Protein AF-A0A7C5DGQ6-F1 (afdb_monomer_lite)

Foldseek 3Di:
DDPDPPPPPPVQLDPQDDDDLVCLQVAAEEEEELEEDDPDPRNVVVVVVLVCCCPVSVHDSVSYAYEYLYYPDDDPRYHHDVLQHLPRPLLVVCLVCFQPDDDPVNVVVLVVSLCSLLVSVVCSCVVSVHQEYEYAACQPSSRLSNVLSVLVNVVVCSVVSHYDHHYDYHHDDHPCVDPSNVRGDPNNVVSVVSD

Structure (mmCIF, N/CA/C/O backbone):
data_AF-A0A7C5DGQ6-F1
#
_entry.id   AF-A0A7C5DGQ6-F1
#
loop_
_atom_site.group_PDB
_atom_site.id
_atom_site.type_symbol
_atom_site.label_atom_id
_atom_site.label_alt_id
_atom_site.label_comp_id
_atom_site.label_asym_id
_atom_site.label_entity_id
_atom_site.label_seq_id
_atom_site.pdbx_PDB_ins_code
_atom_site.Cartn_x
_atom_site.Cartn_y
_atom_site.Cartn_z
_atom_site.occupancy
_atom_site.B_iso_or_equiv
_atom_site.auth_seq_id
_atom_site.auth_comp_id
_atom_site.auth_asym_id
_atom_site.auth_atom_id
_atom_site.pdbx_PDB_model_num
ATOM 1 N N . MET A 1 1 ? 28.923 26.021 -3.041 1.00 33.75 1 MET A N 1
ATOM 2 C CA . MET A 1 1 ? 28.633 26.289 -1.612 1.00 33.75 1 MET A CA 1
ATOM 3 C C . MET A 1 1 ? 27.620 25.264 -1.118 1.00 33.75 1 MET A C 1
ATOM 5 O O . MET A 1 1 ? 26.423 25.459 -1.284 1.00 33.75 1 MET A O 1
ATOM 9 N N . TYR A 1 2 ? 28.090 24.140 -0.577 1.00 30.83 2 TYR A N 1
ATOM 10 C CA . TYR A 1 2 ? 27.217 23.128 0.018 1.00 30.83 2 TYR A CA 1
ATOM 11 C C . TYR A 1 2 ? 26.786 23.611 1.405 1.00 30.83 2 TYR A C 1
ATOM 13 O O . TYR A 1 2 ? 27.606 23.725 2.314 1.00 30.83 2 TYR A O 1
ATOM 21 N N . LYS A 1 3 ? 25.507 23.968 1.551 1.00 34.59 3 LYS A N 1
ATOM 22 C CA . LYS A 1 3 ? 24.925 24.285 2.856 1.00 34.59 3 LYS A CA 1
ATOM 23 C C . LYS A 1 3 ? 24.844 23.004 3.686 1.00 34.59 3 LYS A C 1
ATOM 25 O O . LYS A 1 3 ? 24.275 22.009 3.249 1.00 34.59 3 LYS A O 1
ATOM 30 N N . ASN A 1 4 ? 25.415 23.090 4.884 1.00 31.62 4 ASN A N 1
ATOM 31 C CA . ASN A 1 4 ? 25.357 22.126 5.976 1.00 31.62 4 ASN A CA 1
ATOM 32 C C . ASN A 1 4 ? 23.974 21.473 6.124 1.00 31.62 4 ASN A C 1
ATOM 34 O O . ASN A 1 4 ? 23.045 22.083 6.657 1.00 31.62 4 ASN A O 1
ATOM 38 N N . VAL A 1 5 ? 23.864 20.203 5.734 1.00 38.75 5 VAL A N 1
ATOM 39 C CA . VAL A 1 5 ? 22.787 19.330 6.201 1.00 38.75 5 VAL A CA 1
ATOM 40 C C . VAL A 1 5 ? 23.161 18.923 7.623 1.00 38.75 5 VAL A C 1
ATOM 42 O O . VAL A 1 5 ? 24.020 18.071 7.836 1.00 38.75 5 VAL A O 1
ATOM 45 N N . ARG A 1 6 ? 22.560 19.585 8.619 1.00 36.56 6 ARG A N 1
ATOM 46 C CA . ARG A 1 6 ? 22.627 19.126 10.011 1.00 36.56 6 ARG A CA 1
ATOM 47 C C . ARG A 1 6 ? 22.099 17.693 10.052 1.00 36.56 6 ARG A C 1
ATOM 49 O O . ARG A 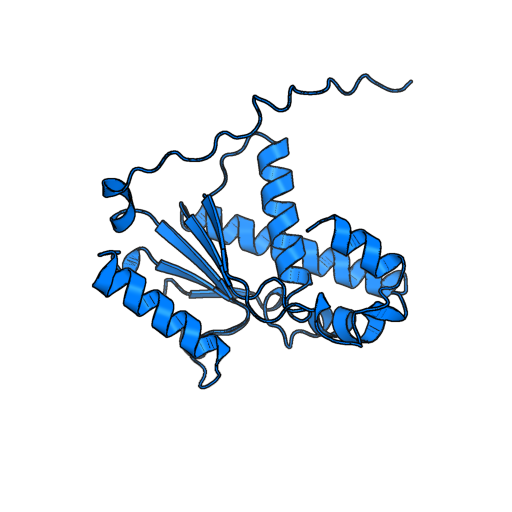1 6 ? 20.918 17.475 9.794 1.00 36.56 6 ARG A O 1
ATOM 56 N N . MET A 1 7 ? 22.964 16.739 10.396 1.00 36.91 7 MET A N 1
ATOM 57 C CA . MET A 1 7 ? 22.544 15.409 10.825 1.00 36.91 7 MET A CA 1
ATOM 58 C C . MET A 1 7 ? 21.638 15.574 12.047 1.00 36.91 7 MET A C 1
ATOM 60 O O . MET A 1 7 ? 22.102 15.818 13.161 1.00 36.91 7 MET A O 1
ATOM 64 N N . VAL A 1 8 ? 20.329 15.494 11.824 1.00 41.28 8 VAL A N 1
ATOM 65 C CA . VAL A 1 8 ? 19.351 15.330 12.896 1.00 41.28 8 VAL A CA 1
ATOM 66 C C . VAL A 1 8 ? 19.680 13.998 13.560 1.00 41.28 8 VAL A C 1
ATOM 68 O O . VAL A 1 8 ? 19.764 12.972 12.883 1.00 41.28 8 VAL A O 1
ATOM 71 N N . SER A 1 9 ? 19.943 14.017 14.868 1.00 38.16 9 SER A N 1
ATOM 72 C CA . SER A 1 9 ? 20.304 12.803 15.593 1.00 38.16 9 SER A CA 1
ATOM 73 C C . SER A 1 9 ? 19.206 11.747 15.410 1.00 38.16 9 SER A C 1
ATOM 75 O O . SER A 1 9 ? 18.014 12.020 15.573 1.00 38.16 9 SER A O 1
ATOM 77 N N . HIS A 1 10 ? 19.619 10.528 15.056 1.00 43.19 10 HIS A N 1
ATOM 78 C CA . HIS A 1 10 ? 18.740 9.385 14.775 1.00 43.19 10 HIS A CA 1
ATOM 79 C C . HIS A 1 10 ? 17.778 9.045 15.934 1.00 43.19 10 HIS A C 1
ATOM 81 O O . HIS A 1 10 ? 16.781 8.358 15.733 1.00 43.19 10 HIS A O 1
ATOM 87 N N . ASN A 1 11 ? 18.031 9.567 17.138 1.00 36.91 11 ASN A N 1
ATOM 88 C CA . ASN A 1 11 ? 17.258 9.271 18.342 1.00 36.91 11 ASN A CA 1
ATOM 89 C C . ASN A 1 11 ? 15.991 10.128 18.526 1.00 36.91 11 ASN A C 1
ATOM 91 O O . ASN A 1 11 ? 15.183 9.805 19.392 1.00 36.91 11 ASN A O 1
ATOM 95 N N . ASN A 1 12 ? 15.769 11.176 17.719 1.00 39.78 12 ASN A N 1
ATOM 96 C CA . ASN A 1 12 ? 14.600 12.067 17.854 1.00 39.78 12 ASN A CA 1
ATOM 97 C C . ASN A 1 12 ? 13.520 11.906 16.761 1.00 39.78 12 ASN A C 1
ATOM 99 O O . ASN A 1 12 ? 12.508 12.607 16.802 1.00 39.78 12 ASN A O 1
ATOM 103 N N . LEU A 1 13 ? 13.697 10.997 15.795 1.00 45.12 13 LEU A N 1
ATOM 104 C CA . LEU A 1 13 ? 12.870 10.946 14.575 1.00 45.12 13 LEU A CA 1
ATOM 105 C C . LEU A 1 13 ? 11.685 9.971 14.609 1.00 45.12 13 LEU A C 1
ATOM 107 O O . LEU A 1 13 ? 10.841 10.005 13.718 1.00 45.12 13 LEU A O 1
ATOM 111 N N . LEU A 1 14 ? 11.552 9.140 15.643 1.00 50.72 14 LEU A N 1
ATOM 112 C CA . LEU A 1 14 ? 10.446 8.186 15.740 1.00 50.72 14 LEU A CA 1
ATOM 113 C C . LEU A 1 14 ? 9.530 8.538 16.913 1.00 50.72 14 LEU A C 1
ATOM 115 O O . LEU A 1 14 ? 9.560 7.912 17.971 1.00 50.72 14 LEU A O 1
ATOM 119 N N . LYS A 1 15 ? 8.623 9.501 16.704 1.00 55.22 15 LYS A N 1
ATOM 120 C CA . LYS A 1 15 ? 7.394 9.611 17.514 1.00 55.22 15 LYS A CA 1
ATOM 121 C C . LYS A 1 15 ? 6.440 8.464 17.149 1.00 55.22 15 LYS A C 1
ATOM 123 O O . LYS A 1 15 ? 5.325 8.682 16.681 1.00 55.22 15 LYS A O 1
ATOM 128 N N . THR A 1 16 ? 6.885 7.222 17.333 1.00 57.97 16 THR A N 1
ATOM 129 C CA . THR A 1 16 ? 6.040 6.039 17.164 1.00 57.97 16 THR A CA 1
ATOM 130 C C . THR A 1 16 ? 4.954 6.038 18.219 1.00 57.97 16 THR A C 1
ATOM 132 O O . THR A 1 16 ? 5.207 6.292 19.400 1.00 57.97 16 THR A O 1
ATOM 135 N N . LEU A 1 17 ? 3.739 5.709 17.797 1.00 67.31 17 LEU A N 1
ATOM 136 C CA . LEU A 1 17 ? 2.618 5.641 18.712 1.00 67.31 17 LEU A CA 1
ATOM 137 C C . LEU A 1 17 ? 2.839 4.571 19.769 1.00 67.31 17 LEU A C 1
ATOM 139 O O . LEU A 1 17 ? 3.166 3.432 19.456 1.00 67.31 17 LEU A O 1
ATOM 143 N N . LYS A 1 18 ? 2.649 4.920 21.039 1.00 74.94 18 LYS A N 1
ATOM 144 C CA . LYS A 1 18 ? 2.661 3.947 22.131 1.00 74.94 18 LYS A CA 1
ATOM 145 C C . LYS A 1 18 ? 1.217 3.584 22.455 1.00 74.94 18 LYS A C 1
ATOM 147 O O . LYS A 1 18 ? 0.510 4.354 23.091 1.00 74.94 18 LYS A O 1
ATOM 152 N N . PHE A 1 19 ? 0.791 2.414 21.988 1.00 80.94 19 PHE A N 1
ATOM 153 C CA . PHE A 1 19 ? -0.504 1.825 22.330 1.00 80.94 19 PHE A CA 1
ATOM 154 C C . PHE A 1 19 ? -0.311 0.739 23.382 1.00 80.94 19 PHE A C 1
ATOM 156 O O . PHE A 1 19 ? 0.649 -0.030 23.304 1.00 80.94 19 PHE A O 1
ATOM 163 N N . ARG A 1 20 ? -1.230 0.658 24.342 1.00 85.62 20 ARG A N 1
ATOM 164 C CA . ARG A 1 20 ? -1.308 -0.435 25.316 1.00 85.62 20 ARG A CA 1
ATOM 165 C C . ARG A 1 20 ? -2.294 -1.484 24.817 1.00 85.62 20 ARG A C 1
ATOM 167 O O . ARG A 1 20 ? -3.176 -1.184 24.017 1.00 8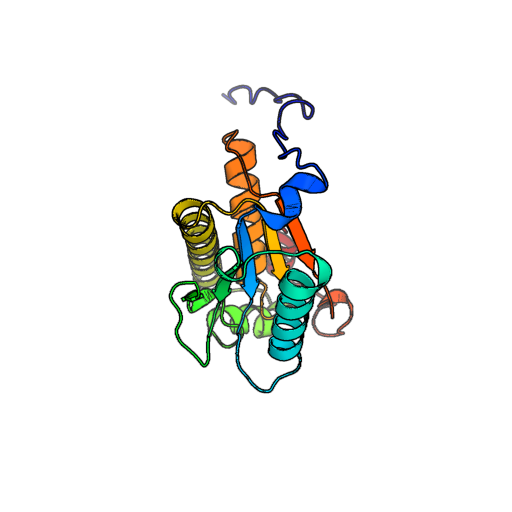5.62 20 ARG A O 1
ATOM 174 N N . LYS A 1 21 ? -2.213 -2.700 25.364 1.00 82.12 21 LYS A N 1
ATOM 175 C CA . LYS A 1 21 ? -3.133 -3.802 25.024 1.00 82.12 21 LYS A CA 1
ATOM 176 C C . LYS A 1 21 ? -4.611 -3.396 25.137 1.00 82.12 21 LYS A C 1
ATOM 178 O O . LYS A 1 21 ? -5.398 -3.719 24.262 1.00 82.12 21 LYS A O 1
ATOM 183 N N . LYS A 1 22 ? -4.968 -2.617 26.164 1.00 88.25 22 LYS A N 1
ATOM 184 C CA . LYS A 1 22 ? -6.341 -2.119 26.374 1.00 88.25 22 LYS A CA 1
ATOM 185 C C . LYS A 1 22 ? -6.834 -1.116 25.324 1.00 88.25 22 LYS A C 1
ATOM 187 O O . LYS A 1 22 ? -8.034 -0.888 25.231 1.00 88.25 22 LYS A O 1
ATOM 192 N N . ASP A 1 23 ? -5.922 -0.494 24.578 1.00 89.75 23 ASP A N 1
ATOM 193 C CA . ASP A 1 23 ? -6.269 0.505 23.569 1.00 89.75 23 ASP A CA 1
ATOM 194 C C . ASP A 1 23 ? -6.656 -0.176 22.235 1.00 89.75 23 ASP A C 1
ATOM 196 O O . ASP A 1 23 ? -7.442 0.389 21.480 1.00 89.75 23 ASP A O 1
ATOM 200 N N . VAL A 1 24 ? -6.180 -1.412 21.988 1.00 89.56 24 VAL A N 1
ATOM 201 C CA . VAL A 1 24 ? -6.344 -2.196 20.740 1.00 89.56 24 VAL A CA 1
ATOM 202 C C . VAL A 1 24 ? -7.781 -2.202 20.193 1.00 89.56 24 VAL A C 1
ATOM 204 O O . VAL A 1 24 ? -7.952 -1.810 19.040 1.00 89.56 24 VAL A O 1
ATOM 207 N N . PRO A 1 25 ? -8.836 -2.522 20.972 1.00 93.75 25 PRO A N 1
ATOM 208 C CA . PRO A 1 25 ? -10.204 -2.592 20.437 1.00 93.75 25 PRO A CA 1
ATOM 209 C C . PRO A 1 25 ? -10.756 -1.255 19.908 1.00 93.75 25 PRO A C 1
ATOM 211 O O . PRO A 1 25 ? -11.728 -1.226 19.151 1.00 93.75 25 PRO A O 1
ATOM 214 N N . ARG A 1 26 ? -10.163 -0.129 20.333 1.00 93.38 26 ARG A N 1
ATOM 215 C CA . ARG A 1 26 ? -10.622 1.237 20.029 1.00 93.38 26 ARG A CA 1
ATOM 216 C C . ARG A 1 26 ? -9.831 1.906 18.905 1.00 93.38 26 ARG A C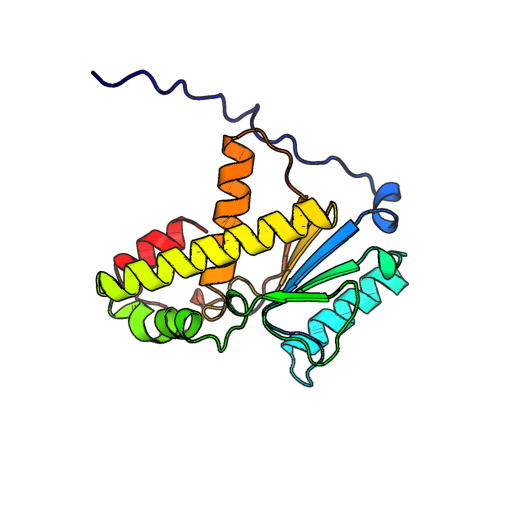 1
ATOM 218 O O . ARG A 1 26 ? -10.222 2.988 18.475 1.00 93.38 26 ARG A O 1
ATOM 225 N N . LEU A 1 27 ? -8.734 1.296 18.457 1.00 95.50 27 LEU A N 1
ATOM 226 C CA . LEU A 1 27 ? -7.902 1.841 17.386 1.00 95.50 27 LEU A CA 1
ATOM 227 C C . LEU A 1 27 ? -8.613 1.751 16.037 1.00 95.50 27 LEU A C 1
ATOM 229 O O . LEU A 1 27 ? -9.458 0.881 15.812 1.00 95.50 27 LEU A O 1
ATOM 233 N N . ARG A 1 28 ? -8.229 2.642 15.122 1.00 97.06 28 ARG A N 1
ATOM 234 C CA . ARG A 1 28 ? -8.699 2.641 13.733 1.00 97.06 28 ARG A CA 1
ATOM 235 C C . ARG A 1 28 ? -7.676 1.938 12.848 1.00 97.06 28 ARG A C 1
ATOM 237 O O . ARG A 1 28 ? -6.521 2.359 12.760 1.00 97.06 28 ARG A O 1
ATOM 244 N N . TYR A 1 29 ? -8.107 0.872 12.188 1.00 97.31 29 TYR A N 1
ATOM 245 C CA . TYR A 1 29 ? -7.257 0.001 11.387 1.00 97.31 29 TYR A CA 1
ATOM 246 C C . TYR A 1 29 ? -7.459 0.272 9.905 1.00 97.31 29 TYR A C 1
ATOM 248 O O . TYR A 1 29 ? -8.584 0.259 9.411 1.00 97.31 29 TYR A O 1
ATOM 256 N N . GLY A 1 30 ? -6.364 0.499 9.191 1.00 97.19 30 GLY A N 1
ATOM 257 C CA . GLY A 1 30 ? -6.347 0.578 7.740 1.00 97.19 30 GLY A CA 1
ATOM 258 C C . GLY A 1 30 ? -5.713 -0.679 7.167 1.00 97.19 30 GLY A C 1
ATOM 259 O O . GLY A 1 30 ? -4.600 -1.018 7.547 1.00 97.19 30 GLY A O 1
ATOM 260 N N . ILE A 1 31 ? -6.395 -1.357 6.255 1.00 95.69 31 ILE A N 1
ATOM 261 C CA . ILE A 1 31 ? -5.886 -2.529 5.545 1.00 95.69 31 ILE A CA 1
ATOM 262 C C . ILE A 1 31 ? -5.656 -2.132 4.088 1.00 95.69 31 ILE A C 1
ATOM 264 O O . ILE A 1 31 ? -6.604 -1.773 3.385 1.00 95.69 31 ILE A O 1
ATOM 268 N N . ILE A 1 32 ? -4.406 -2.199 3.629 1.00 94.69 32 ILE A N 1
ATOM 269 C CA . ILE A 1 32 ? -4.062 -1.981 2.219 1.00 94.69 32 ILE A CA 1
ATOM 270 C C . ILE A 1 32 ? -3.964 -3.326 1.510 1.00 94.69 32 ILE A C 1
ATOM 272 O O . ILE A 1 32 ? -3.252 -4.223 1.969 1.00 94.69 32 ILE A O 1
ATOM 276 N N . HIS A 1 33 ? -4.664 -3.456 0.380 1.00 91.31 33 HIS A N 1
ATOM 277 C CA . HIS A 1 33 ? -4.652 -4.680 -0.414 1.00 91.31 33 HIS A CA 1
ATOM 278 C C . HIS A 1 33 ? -4.935 -4.442 -1.910 1.00 91.31 33 HIS A C 1
ATOM 280 O O . HIS A 1 33 ? -5.857 -3.734 -2.273 1.00 91.31 33 HIS A O 1
ATOM 286 N N . SER A 1 34 ? -4.268 -5.146 -2.828 1.00 90.38 34 SER A N 1
ATOM 287 C CA . SER A 1 34 ? -4.641 -5.162 -4.254 1.00 90.38 34 SER A CA 1
ATOM 288 C C . SER A 1 34 ? -6.114 -5.478 -4.602 1.00 90.38 34 SER A C 1
ATOM 290 O O . SER A 1 34 ? -6.642 -4.841 -5.515 1.00 90.38 34 SER A O 1
ATOM 292 N N . GLN A 1 35 ? -6.812 -6.403 -3.922 1.00 91.38 35 GLN A N 1
ATOM 293 C CA . GLN A 1 35 ? -8.252 -6.613 -4.100 1.00 91.38 35 GLN A CA 1
ATOM 294 C C . GLN A 1 35 ? -8.932 -7.315 -2.917 1.00 91.38 35 GLN A C 1
ATOM 296 O O . GLN A 1 35 ? -8.264 -8.000 -2.151 1.00 91.38 35 GLN A O 1
ATOM 301 N N . ILE A 1 36 ? -10.257 -7.164 -2.795 1.00 91.25 36 ILE A N 1
ATOM 302 C CA . ILE A 1 36 ? -11.075 -7.810 -1.751 1.00 91.25 36 ILE A CA 1
ATOM 303 C C . ILE A 1 36 ? -12.438 -8.292 -2.270 1.00 91.25 36 ILE A C 1
ATOM 305 O O . ILE A 1 36 ? -13.017 -7.729 -3.205 1.00 91.25 36 ILE A O 1
ATOM 309 N N . GLY A 1 37 ? -12.992 -9.307 -1.601 1.00 86.62 37 GLY A N 1
ATOM 310 C CA . GLY A 1 37 ? -14.340 -9.824 -1.860 1.00 86.62 37 GLY A CA 1
ATOM 311 C C . GLY A 1 37 ? -14.442 -10.797 -3.037 1.00 86.62 37 GLY A C 1
ATOM 312 O O . GLY A 1 37 ? -15.553 -11.098 -3.471 1.00 86.62 37 GLY A O 1
ATOM 313 N N . PHE A 1 38 ? -13.318 -11.287 -3.561 1.00 88.25 38 PHE A N 1
ATOM 314 C CA . PHE A 1 38 ? -13.273 -12.300 -4.617 1.00 88.25 38 PHE A CA 1
ATOM 315 C C . PHE A 1 38 ? -13.077 -13.710 -4.034 1.00 88.25 38 PHE A C 1
ATOM 317 O O . PHE A 1 38 ? -12.729 -13.869 -2.867 1.00 88.25 38 PHE A O 1
ATOM 324 N N . HIS A 1 39 ? -13.323 -14.743 -4.843 1.00 84.56 39 HIS A N 1
ATOM 325 C CA . HIS A 1 39 ? -13.105 -16.147 -4.466 1.00 84.56 39 HIS A CA 1
ATOM 326 C C . HIS A 1 39 ? -11.670 -16.582 -4.800 1.00 84.56 39 HIS A C 1
ATOM 328 O O . HIS A 1 39 ? -11.457 -17.552 -5.517 1.00 84.56 39 HIS A O 1
ATOM 334 N N . ASP A 1 40 ? -10.688 -15.815 -4.330 1.00 82.00 40 ASP A N 1
ATOM 335 C CA . ASP A 1 40 ? -9.265 -16.124 -4.465 1.00 82.00 40 ASP A CA 1
ATOM 336 C C . ASP A 1 40 ? -8.595 -16.204 -3.090 1.00 82.00 40 ASP A C 1
ATOM 338 O O . ASP A 1 40 ? -9.100 -15.657 -2.106 1.00 82.00 40 ASP A O 1
ATOM 342 N N . GLY A 1 41 ? -7.452 -16.897 -3.016 1.00 79.12 41 GLY A N 1
ATOM 343 C CA . GLY A 1 41 ? -6.730 -17.101 -1.752 1.00 79.12 41 GLY A CA 1
ATOM 344 C C . GLY A 1 41 ? -6.383 -15.787 -1.048 1.00 79.12 41 GLY A C 1
ATOM 345 O O . GLY A 1 41 ? -6.462 -15.674 0.169 1.00 79.12 41 GLY A O 1
ATOM 346 N N . VAL A 1 42 ? -6.108 -14.753 -1.832 1.00 78.31 42 VAL A N 1
ATOM 347 C CA . VAL A 1 42 ? -5.703 -13.429 -1.374 1.00 78.31 42 VAL A CA 1
ATOM 348 C C . VAL A 1 42 ? -6.846 -12.690 -0.649 1.00 78.31 42 VAL A C 1
ATOM 350 O O . VAL A 1 42 ? -6.663 -12.157 0.445 1.00 78.31 42 VAL A O 1
ATOM 353 N N . SER A 1 43 ? -8.058 -12.717 -1.2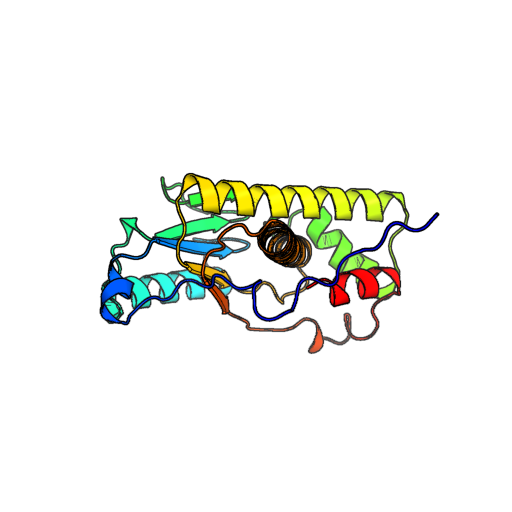06 1.00 83.94 43 SER A N 1
ATOM 354 C CA . SER A 1 43 ? -9.269 -12.145 -0.602 1.00 83.94 43 SER A CA 1
ATOM 355 C C . SER A 1 43 ? -9.749 -12.950 0.608 1.00 83.94 43 SER A C 1
ATOM 357 O O . SER A 1 43 ? -10.324 -12.377 1.537 1.00 83.94 43 SER A O 1
ATOM 359 N N . ILE A 1 44 ? -9.523 -14.269 0.610 1.00 86.25 44 ILE A N 1
ATOM 360 C CA . ILE A 1 44 ? -9.862 -15.154 1.733 1.00 86.25 44 ILE A CA 1
ATOM 361 C C . ILE A 1 44 ? -9.053 -14.776 2.977 1.00 86.25 44 ILE A C 1
ATOM 363 O O . ILE A 1 44 ? -9.641 -14.659 4.053 1.00 86.25 44 ILE A O 1
ATOM 367 N N . VAL A 1 45 ? -7.752 -14.504 2.834 1.00 85.38 45 VAL A N 1
ATOM 368 C CA . VAL A 1 45 ? -6.897 -14.105 3.966 1.00 85.38 45 VAL A CA 1
ATOM 369 C C . VAL A 1 45 ? -7.377 -12.796 4.596 1.00 85.38 45 VAL A C 1
ATOM 371 O O . VAL A 1 45 ? -7.464 -12.701 5.818 1.00 85.38 45 VAL A O 1
ATOM 374 N N . ILE A 1 46 ? -7.805 -11.812 3.797 1.00 88.81 46 ILE A N 1
ATOM 375 C CA . ILE A 1 46 ? -8.388 -10.576 4.348 1.00 88.81 46 ILE A CA 1
ATOM 376 C C . ILE A 1 46 ? -9.676 -10.838 5.131 1.00 88.81 46 ILE A C 1
ATOM 378 O O . ILE A 1 46 ? -9.908 -10.210 6.165 1.00 88.81 46 ILE A O 1
ATOM 382 N N . LYS A 1 47 ? -10.511 -11.778 4.680 1.00 89.94 47 LYS A N 1
ATOM 383 C CA . LYS A 1 47 ? -11.721 -12.161 5.416 1.00 89.94 47 LYS A CA 1
ATOM 384 C C . LYS A 1 47 ? -11.381 -12.858 6.738 1.00 89.94 47 LYS A C 1
ATOM 386 O O . LYS A 1 47 ? -12.038 -12.598 7.742 1.00 89.94 47 LYS A O 1
ATOM 391 N N . GLN A 1 48 ? -10.363 -13.717 6.749 1.00 90.75 48 GLN A N 1
ATOM 392 C CA . GLN A 1 48 ? -9.872 -14.367 7.968 1.00 90.75 48 GLN A CA 1
ATOM 393 C C . GLN A 1 48 ? -9.285 -13.348 8.951 1.00 90.75 48 GLN A C 1
ATOM 395 O O . GLN A 1 48 ? -9.576 -13.421 10.141 1.00 90.75 48 GLN A O 1
ATOM 400 N N . LEU A 1 49 ? -8.539 -12.358 8.452 1.00 91.31 49 LEU A N 1
ATOM 401 C CA . LEU A 1 49 ? -8.034 -11.246 9.256 1.00 91.31 49 LEU A CA 1
ATOM 402 C C . LEU A 1 49 ? -9.167 -10.472 9.922 1.00 91.31 49 LEU A C 1
ATOM 404 O O . LEU A 1 49 ? -9.135 -10.276 11.131 1.00 91.31 49 LEU A O 1
ATOM 408 N N . GLU A 1 50 ? -10.162 -10.040 9.137 1.00 93.12 50 GLU A N 1
ATOM 409 C CA . GLU A 1 50 ? -11.316 -9.306 9.666 1.00 93.12 50 GLU A CA 1
ATOM 410 C C . GLU A 1 50 ? -12.004 -10.124 10.764 1.00 93.12 50 GLU A C 1
ATOM 412 O O . GLU A 1 50 ? -12.297 -9.587 11.830 1.00 93.12 50 GLU A O 1
ATOM 417 N N . LYS A 1 51 ? -12.187 -11.432 10.535 1.00 94.94 51 LYS A N 1
ATOM 418 C CA . LYS A 1 51 ? -12.780 -12.348 11.511 1.00 94.94 51 LYS A CA 1
ATOM 419 C C . LYS A 1 51 ? -12.001 -12.359 12.828 1.00 94.94 51 LYS A C 1
ATOM 421 O O . LYS A 1 51 ? -12.586 -12.088 13.868 1.00 94.94 51 LYS A O 1
ATOM 426 N N . VAL A 1 52 ? -10.688 -12.594 12.786 1.00 94.31 52 VAL A N 1
ATOM 427 C CA . VAL A 1 52 ? -9.838 -12.619 13.992 1.00 94.31 52 VAL A CA 1
ATOM 428 C C . VAL A 1 52 ? -9.831 -11.259 14.696 1.00 94.31 52 VAL A C 1
ATOM 430 O O . VAL A 1 52 ? -9.929 -11.189 15.918 1.00 94.31 52 VAL A O 1
ATOM 433 N N . MET A 1 53 ? -9.758 -10.159 13.946 1.00 94.81 53 MET A N 1
ATOM 434 C CA . MET A 1 53 ? -9.789 -8.812 14.522 1.00 94.81 53 MET A CA 1
ATOM 435 C C . MET A 1 53 ? -11.089 -8.540 15.285 1.00 94.81 53 MET A C 1
ATOM 437 O O . MET A 1 53 ? -11.058 -7.949 16.364 1.00 94.81 53 MET A O 1
ATOM 441 N N . VAL A 1 54 ? -12.226 -8.962 14.740 1.00 96.31 54 VAL A N 1
ATOM 442 C CA . VAL A 1 54 ? -13.532 -8.724 15.359 1.00 96.31 54 VAL A CA 1
ATOM 443 C C . VAL A 1 54 ? -13.784 -9.689 16.516 1.00 96.31 54 VAL A C 1
ATOM 445 O O . VAL A 1 54 ? -14.131 -9.243 17.606 1.00 96.31 54 VAL A O 1
ATOM 448 N N . GLU A 1 55 ? -13.610 -10.989 16.286 1.00 96.56 55 GLU A N 1
ATOM 449 C CA . GLU A 1 55 ? -14.007 -12.038 17.232 1.00 96.56 55 GLU A CA 1
ATOM 450 C C . GLU A 1 55 ? -12.997 -12.198 18.374 1.00 96.56 55 GLU A C 1
ATOM 452 O O . GLU A 1 55 ? -13.396 -12.263 19.533 1.00 96.56 55 GLU A O 1
AT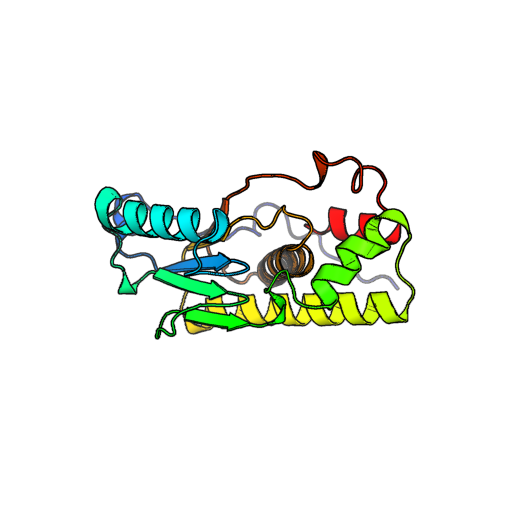OM 457 N N . GLU A 1 56 ? -11.696 -12.176 18.073 1.00 94.62 56 GLU A N 1
ATOM 458 C CA . GLU A 1 56 ? -10.645 -12.468 19.062 1.00 94.62 56 GLU A CA 1
ATOM 459 C C . GLU A 1 56 ? -10.055 -11.200 19.690 1.00 94.62 56 GLU A C 1
ATOM 461 O O . GLU A 1 56 ? -9.677 -11.184 20.862 1.00 94.62 56 GLU A O 1
ATOM 466 N N . LEU A 1 57 ? -9.955 -10.111 18.917 1.00 92.75 57 LEU A N 1
ATOM 467 C CA . LEU A 1 57 ? -9.386 -8.844 19.401 1.00 92.75 57 LEU A CA 1
ATOM 468 C C . LEU A 1 57 ? -10.450 -7.831 19.844 1.00 92.75 57 LEU A C 1
ATOM 470 O O . LEU A 1 57 ? -10.095 -6.758 20.338 1.00 92.75 57 LEU A O 1
ATOM 474 N N . GLY A 1 58 ? -11.737 -8.149 19.675 1.00 95.12 58 GLY A N 1
ATOM 475 C CA . GLY A 1 58 ? -12.854 -7.282 20.057 1.00 95.12 58 GLY A CA 1
ATOM 476 C C . GLY A 1 58 ? -12.896 -5.953 19.297 1.00 95.12 58 GLY A C 1
ATOM 477 O O . GLY A 1 58 ? -13.464 -4.976 19.791 1.00 95.12 58 GLY A O 1
ATOM 478 N N . ILE A 1 59 ? -12.262 -5.870 18.124 1.00 96.06 59 ILE A N 1
ATOM 479 C CA . ILE A 1 59 ? -12.222 -4.645 17.322 1.00 96.06 59 ILE A CA 1
ATOM 480 C C . ILE A 1 59 ? -13.590 -4.444 16.673 1.00 96.06 59 ILE A C 1
ATOM 482 O O . ILE A 1 59 ? -14.108 -5.313 15.975 1.00 96.06 59 ILE A O 1
ATOM 486 N N . ASN A 1 60 ? -14.175 -3.260 16.852 1.00 95.00 60 ASN A N 1
ATOM 487 C CA . ASN A 1 60 ? -15.420 -2.924 16.171 1.00 95.00 60 ASN A CA 1
ATOM 488 C C . ASN A 1 60 ? -15.191 -2.884 14.650 1.00 95.00 60 ASN A C 1
ATOM 490 O O . ASN A 1 60 ? -14.319 -2.159 14.171 1.00 95.00 60 ASN A O 1
ATOM 494 N N . LYS A 1 61 ? -16.016 -3.595 13.875 1.00 93.50 61 LYS A N 1
ATOM 495 C CA . LYS A 1 61 ? -15.936 -3.615 12.405 1.00 93.50 61 LYS A CA 1
ATOM 496 C C . LYS A 1 61 ? -15.992 -2.218 11.766 1.00 93.50 61 LYS A C 1
ATOM 498 O O . LYS A 1 61 ? -15.351 -1.979 10.747 1.00 93.50 61 LYS A O 1
ATOM 503 N N . GLY A 1 62 ? -16.692 -1.264 12.383 1.00 95.00 62 GLY A N 1
ATOM 504 C CA . GLY A 1 62 ? -16.726 0.141 11.959 1.00 95.00 62 GLY A CA 1
ATOM 505 C C . GLY A 1 62 ? -15.380 0.875 12.063 1.00 95.00 62 GLY A C 1
ATOM 506 O O . GLY A 1 62 ? -15.205 1.918 11.432 1.00 95.00 62 GLY A O 1
ATOM 507 N N . ASN A 1 63 ? -14.417 0.319 12.801 1.00 96.88 63 ASN A N 1
ATOM 508 C CA . ASN A 1 63 ? -13.052 0.829 12.915 1.00 96.88 63 ASN A CA 1
ATOM 509 C C . ASN A 1 63 ? -12.080 0.197 11.907 1.00 96.88 63 ASN A C 1
ATOM 511 O O . ASN A 1 63 ? -10.899 0.540 11.930 1.00 96.88 63 ASN A O 1
ATOM 515 N N . ILE A 1 64 ? -12.548 -0.696 11.028 1.00 97.06 64 ILE A N 1
ATOM 516 C CA . ILE A 1 64 ? -11.730 -1.342 9.998 1.00 97.06 64 ILE A CA 1
ATOM 517 C C . ILE A 1 64 ? -12.030 -0.698 8.640 1.00 97.06 64 ILE A C 1
ATOM 519 O O . ILE A 1 64 ? -13.172 -0.689 8.171 1.00 97.06 64 ILE A O 1
ATOM 523 N N . TYR A 1 65 ? -10.989 -0.149 8.020 1.00 97.75 65 TYR A N 1
ATOM 524 C CA . TYR A 1 65 ? -11.016 0.561 6.745 1.00 97.75 65 TYR A CA 1
ATOM 525 C C . TYR A 1 65 ? -10.121 -0.146 5.735 1.00 97.75 65 TYR A C 1
ATOM 527 O O . TYR A 1 65 ? -9.077 -0.687 6.088 1.00 97.75 65 TYR A O 1
ATOM 535 N N . TYR A 1 66 ? -10.495 -0.091 4.463 1.00 97.00 66 TYR A N 1
ATOM 536 C CA . TYR A 1 66 ? -9.803 -0.768 3.377 1.00 97.00 66 TYR A CA 1
ATOM 537 C C . TYR A 1 66 ? -9.396 0.234 2.307 1.00 97.00 66 TYR A C 1
ATOM 539 O O . TYR A 1 66 ? -10.236 0.981 1.807 1.00 97.00 66 TYR A O 1
ATOM 547 N N . LEU A 1 67 ? -8.129 0.203 1.910 1.00 96.94 67 LEU A N 1
ATOM 548 C CA . LEU A 1 67 ? -7.631 0.871 0.716 1.00 96.94 67 LEU A CA 1
ATOM 549 C C . LEU A 1 67 ? -7.221 -0.203 -0.286 1.00 96.94 67 LEU A C 1
ATOM 551 O O . LEU A 1 67 ? -6.286 -0.964 -0.037 1.00 96.94 67 LEU A O 1
ATOM 555 N N . VAL A 1 68 ? -7.944 -0.295 -1.402 1.00 94.94 68 VAL A N 1
ATOM 556 C CA . VAL A 1 68 ? -7.796 -1.427 -2.316 1.00 94.94 68 VAL A CA 1
ATOM 557 C C . VAL A 1 68 ? -7.739 -1.065 -3.785 1.00 94.94 68 VAL A C 1
ATOM 559 O O . VAL A 1 68 ? -8.284 -0.055 -4.217 1.00 94.94 68 VAL A O 1
ATOM 562 N N . GLY A 1 69 ? -7.119 -1.932 -4.581 1.00 93.75 69 GLY A N 1
ATOM 563 C CA . GLY A 1 69 ? -7.129 -1.813 -6.037 1.00 93.75 69 GLY A CA 1
ATOM 564 C C . GLY A 1 69 ? -8.502 -2.077 -6.648 1.00 93.75 69 GLY A C 1
ATOM 565 O O . GLY A 1 69 ? -8.974 -1.322 -7.500 1.00 93.75 69 GLY A O 1
ATOM 566 N N . LYS A 1 70 ? -9.158 -3.147 -6.188 1.00 93.44 70 LYS A N 1
ATOM 567 C CA . LYS A 1 70 ? -10.470 -3.586 -6.675 1.00 93.44 70 LYS A CA 1
ATOM 568 C C . LYS A 1 70 ? -11.295 -4.246 -5.570 1.00 93.44 70 LYS A C 1
ATOM 570 O O . LYS A 1 70 ? -10.778 -5.056 -4.811 1.00 93.44 70 LYS A O 1
ATOM 575 N N . ALA A 1 71 ? -12.592 -3.970 -5.513 1.00 94.12 71 ALA A N 1
ATOM 576 C CA . ALA A 1 71 ? -13.513 -4.629 -4.588 1.00 94.12 71 ALA A CA 1
ATOM 577 C C . ALA A 1 71 ? -14.742 -5.180 -5.321 1.00 94.12 71 ALA A C 1
ATOM 579 O O . ALA A 1 71 ? -15.272 -4.523 -6.219 1.00 94.12 71 ALA A O 1
ATOM 580 N N . LYS A 1 72 ? -15.212 -6.375 -4.933 1.00 91.75 72 LYS A N 1
ATOM 581 C CA . LYS A 1 72 ? -16.468 -6.949 -5.459 1.00 91.75 72 LYS A CA 1
ATOM 582 C C . LYS A 1 72 ? -17.701 -6.207 -4.933 1.00 91.75 72 LYS A C 1
ATOM 584 O O . LYS A 1 72 ? -18.667 -6.027 -5.665 1.00 91.75 72 LYS A O 1
ATOM 589 N N . SER A 1 73 ? -17.660 -5.764 -3.679 1.00 86.44 73 SER A N 1
ATOM 590 C CA . SER A 1 73 ? -18.718 -4.986 -3.035 1.00 86.44 73 SER A CA 1
ATOM 591 C C . SER A 1 73 ? -18.260 -3.555 -2.757 1.00 86.44 73 SER A C 1
ATOM 593 O O . SER A 1 73 ? -17.069 -3.267 -2.622 1.00 86.44 73 SER A O 1
ATOM 595 N N . ARG A 1 74 ? -19.225 -2.636 -2.676 1.00 84.38 74 ARG A N 1
ATOM 596 C CA . ARG A 1 74 ? -18.998 -1.271 -2.194 1.00 84.38 74 ARG A CA 1
ATOM 597 C C . ARG A 1 74 ? -19.375 -1.197 -0.718 1.00 84.38 74 ARG A C 1
ATOM 599 O O . ARG A 1 74 ? -20.317 -1.849 -0.281 1.00 84.38 74 ARG A O 1
ATOM 606 N N . GLY A 1 75 ? -18.657 -0.377 0.035 1.00 87.62 75 GLY A N 1
ATOM 607 C CA . GLY A 1 75 ? -18.939 -0.097 1.438 1.00 87.62 75 GLY A CA 1
ATOM 608 C C . GLY A 1 75 ? -18.318 1.237 1.825 1.00 87.62 75 GLY A C 1
ATOM 609 O O . GLY A 1 75 ? -17.351 1.664 1.199 1.00 87.62 75 GLY A O 1
ATOM 610 N N . ARG A 1 76 ? -18.861 1.901 2.850 1.00 91.12 76 ARG A N 1
ATOM 611 C CA . ARG A 1 76 ? -18.362 3.218 3.295 1.00 91.12 76 ARG A CA 1
ATOM 612 C C . ARG A 1 76 ? -16.898 3.181 3.745 1.00 91.12 76 ARG A C 1
ATOM 614 O O . ARG A 1 76 ? -16.196 4.168 3.578 1.00 91.12 76 ARG A O 1
ATOM 621 N N . ASN A 1 77 ? -16.450 2.029 4.238 1.00 94.50 77 ASN A N 1
ATOM 622 C CA . ASN A 1 77 ? -15.084 1.805 4.703 1.00 94.50 77 ASN A CA 1
ATOM 623 C C . ASN A 1 77 ? -14.150 1.274 3.601 1.00 94.50 77 ASN A C 1
ATOM 625 O O . ASN A 1 77 ? -12.998 0.971 3.890 1.00 94.50 77 ASN A O 1
ATOM 629 N N . ILE A 1 78 ? -14.623 1.116 2.357 1.00 95.94 78 ILE A N 1
ATOM 630 C CA . ILE A 1 78 ? -13.840 0.565 1.242 1.00 95.94 78 ILE A CA 1
ATOM 631 C C . ILE A 1 78 ? -13.507 1.682 0.253 1.00 95.94 78 ILE A C 1
ATOM 633 O O . ILE A 1 78 ? -14.374 2.203 -0.449 1.00 95.94 78 ILE A O 1
ATOM 637 N N . HIS A 1 79 ? -12.224 2.002 0.152 1.00 96.88 79 HIS A N 1
ATOM 638 C CA . HIS A 1 79 ? -11.680 3.028 -0.723 1.00 96.88 79 HIS A CA 1
ATOM 639 C C . HIS A 1 79 ? -10.944 2.360 -1.880 1.00 96.88 79 HIS A C 1
ATOM 641 O O . HIS A 1 79 ? -9.970 1.647 -1.667 1.00 96.88 79 HIS A O 1
ATOM 647 N N . GLN A 1 80 ? -11.407 2.581 -3.111 1.00 95.88 80 GLN A N 1
ATOM 648 C CA . GLN A 1 80 ? -10.791 1.986 -4.297 1.00 95.88 80 GLN A CA 1
ATOM 649 C C . GLN A 1 80 ? -9.839 2.969 -4.990 1.00 95.88 80 GLN A C 1
ATOM 651 O O . GLN A 1 80 ? -10.177 4.141 -5.190 1.00 95.88 80 GLN A O 1
ATOM 656 N N . ARG A 1 81 ? -8.653 2.488 -5.370 1.00 95.50 81 ARG A N 1
ATOM 657 C CA . ARG A 1 81 ? -7.623 3.214 -6.126 1.00 95.50 81 ARG A CA 1
ATOM 658 C C . ARG A 1 81 ? -6.984 2.265 -7.132 1.00 95.50 81 ARG A C 1
ATOM 660 O O . ARG A 1 81 ? -6.251 1.362 -6.747 1.00 95.50 81 ARG A O 1
ATOM 667 N N . LYS A 1 82 ? -7.252 2.475 -8.425 1.00 93.31 82 LYS A N 1
ATOM 668 C CA . LYS A 1 82 ? -6.840 1.556 -9.504 1.00 93.31 82 LYS A CA 1
ATOM 669 C C . LYS A 1 82 ? -5.337 1.265 -9.518 1.00 93.31 82 LYS A C 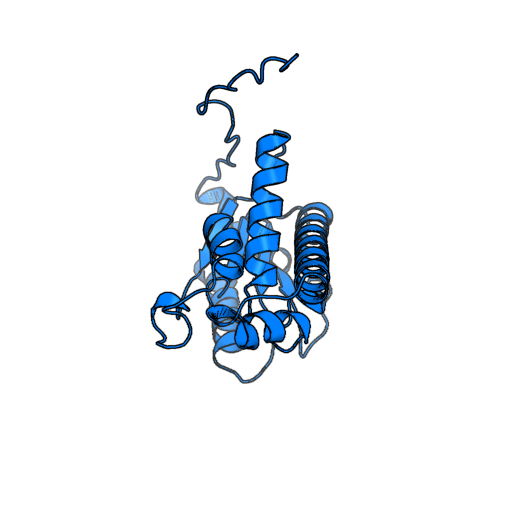1
ATOM 671 O O . LYS A 1 82 ? -4.970 0.133 -9.807 1.00 93.31 82 LYS A O 1
ATOM 676 N N . VAL A 1 83 ? -4.503 2.240 -9.150 1.00 92.38 83 VAL A N 1
ATOM 677 C CA . VAL A 1 83 ? -3.038 2.100 -9.075 1.00 92.38 83 VAL A CA 1
ATOM 678 C C . VAL A 1 83 ? -2.580 0.975 -8.136 1.00 92.38 83 VAL A C 1
ATOM 680 O O . VAL A 1 83 ? -1.536 0.370 -8.348 1.00 92.38 83 VAL A O 1
ATOM 683 N N . LEU A 1 84 ? -3.396 0.612 -7.143 1.00 92.06 84 LEU A N 1
ATOM 684 C CA . LEU A 1 84 ? -3.111 -0.487 -6.217 1.00 92.06 84 LEU A CA 1
ATOM 685 C C . LEU A 1 84 ? -3.538 -1.851 -6.769 1.00 92.06 84 LEU A C 1
ATOM 687 O O . LEU A 1 84 ? -3.262 -2.886 -6.165 1.00 92.06 84 LEU A O 1
ATOM 691 N N . TRP A 1 85 ? -4.267 -1.891 -7.886 1.00 91.88 85 TRP A N 1
ATOM 692 C CA . TRP A 1 85 ? -4.731 -3.149 -8.444 1.00 91.88 85 TRP A CA 1
ATOM 693 C C . TRP A 1 85 ? -3.591 -3.832 -9.180 1.00 91.88 85 TRP A C 1
ATOM 695 O O . TRP A 1 85 ? -3.041 -3.297 -10.138 1.00 91.88 85 TRP A O 1
ATOM 705 N N . HIS A 1 86 ? -3.278 -5.061 -8.788 1.00 86.25 86 HIS A N 1
ATOM 706 C CA . HIS A 1 86 ? -2.177 -5.813 -9.378 1.00 86.25 86 HIS A CA 1
ATOM 707 C C . HIS A 1 86 ? -2.298 -5.994 -10.899 1.00 86.25 86 HIS A C 1
ATOM 709 O O . HIS A 1 86 ? -1.285 -6.118 -11.574 1.00 86.25 86 HIS A O 1
ATOM 715 N N . ARG A 1 87 ? -3.517 -5.996 -11.465 1.00 87.88 87 ARG A N 1
ATOM 716 C CA . ARG A 1 87 ? -3.740 -6.086 -12.924 1.00 87.88 87 ARG A CA 1
ATOM 717 C C . ARG A 1 87 ? -3.661 -4.743 -13.647 1.00 87.88 87 ARG A C 1
ATOM 719 O O . ARG A 1 87 ? -3.826 -4.707 -14.863 1.00 87.88 87 ARG A O 1
ATOM 726 N N . TYR A 1 88 ? -3.461 -3.648 -12.921 1.00 86.56 88 TYR A N 1
ATOM 727 C CA . TYR A 1 88 ? -3.254 -2.345 -13.531 1.00 86.56 88 TYR A CA 1
ATOM 728 C C . TYR A 1 88 ? -1.992 -2.374 -14.394 1.00 86.56 88 TYR A C 1
ATOM 730 O O . TYR A 1 88 ? -0.991 -2.982 -14.009 1.00 86.56 88 TYR A O 1
ATOM 738 N N . ARG A 1 89 ? -2.055 -1.755 -15.578 1.00 87.50 89 ARG A N 1
ATOM 739 C CA . ARG A 1 89 ? -1.014 -1.874 -16.610 1.00 87.50 89 ARG A CA 1
ATOM 740 C C . ARG A 1 89 ? 0.370 -1.556 -16.052 1.00 87.50 89 ARG A C 1
ATOM 742 O O . ARG A 1 89 ? 1.284 -2.346 -16.253 1.00 87.50 89 ARG A O 1
ATOM 749 N N . THR A 1 90 ? 0.492 -0.474 -15.294 1.00 83.94 90 THR A N 1
ATOM 750 C CA . THR A 1 90 ? 1.773 -0.013 -14.752 1.00 83.94 90 THR A CA 1
ATOM 751 C C . THR A 1 90 ? 2.375 -1.007 -13.750 1.00 83.94 90 THR A C 1
ATOM 753 O O . THR A 1 90 ? 3.567 -1.291 -13.804 1.00 83.94 90 THR A O 1
ATOM 756 N N . ASN A 1 91 ? 1.551 -1.685 -12.938 1.00 82.69 91 ASN A N 1
ATOM 757 C CA . ASN A 1 91 ? 2.014 -2.782 -12.071 1.00 82.69 91 ASN A CA 1
ATOM 758 C C . ASN A 1 91 ? 2.532 -3.991 -12.866 1.00 82.69 91 ASN A C 1
ATOM 760 O O . ASN A 1 91 ? 3.397 -4.733 -12.405 1.00 82.69 91 ASN A O 1
ATOM 764 N N . GLN A 1 92 ? 2.013 -4.200 -14.078 1.00 85.88 92 GLN A N 1
ATOM 765 C CA . GLN A 1 92 ? 2.473 -5.259 -14.974 1.00 85.88 92 GLN A CA 1
ATOM 766 C C . GLN A 1 92 ? 3.759 -4.878 -15.720 1.00 85.88 92 GLN A C 1
ATOM 768 O O . GLN A 1 92 ? 4.474 -5.779 -16.154 1.00 85.88 92 GLN A O 1
ATOM 773 N N . LEU A 1 93 ? 4.086 -3.586 -15.859 1.00 84.81 93 LEU A N 1
ATOM 774 C CA . LEU A 1 93 ? 5.345 -3.145 -16.474 1.00 84.81 93 LEU A CA 1
ATOM 775 C C . LEU A 1 93 ? 6.540 -3.623 -15.654 1.00 84.81 93 LEU A C 1
ATOM 777 O O . LEU A 1 93 ? 7.445 -4.250 -16.202 1.00 84.81 93 LEU A O 1
ATOM 781 N N . MET A 1 94 ? 6.468 -3.457 -14.334 1.00 79.00 94 MET A N 1
ATOM 782 C CA . MET A 1 94 ? 7.475 -3.956 -13.397 1.00 79.00 94 MET A CA 1
ATOM 783 C C . MET A 1 94 ? 7.767 -5.440 -13.603 1.00 79.00 94 MET A C 1
ATOM 785 O O . MET A 1 94 ? 8.913 -5.853 -13.710 1.00 79.00 94 MET A O 1
ATOM 789 N N . LEU A 1 95 ? 6.722 -6.249 -13.758 1.00 82.88 95 LEU A N 1
ATOM 790 C CA . LEU A 1 95 ? 6.850 -7.686 -13.985 1.00 82.88 95 LEU A CA 1
ATOM 791 C C . LEU A 1 95 ? 7.518 -8.056 -15.309 1.00 82.88 95 LEU A C 1
ATOM 793 O O . LEU A 1 95 ? 8.129 -9.122 -15.381 1.00 82.88 95 LEU A O 1
ATOM 797 N N . ARG A 1 96 ? 7.326 -7.239 -16.350 1.00 87.69 96 ARG A N 1
ATOM 798 C CA . ARG A 1 96 ? 7.815 -7.491 -17.715 1.00 87.69 96 ARG A CA 1
ATOM 799 C C . ARG A 1 96 ? 9.250 -7.020 -17.919 1.00 87.69 96 ARG A C 1
ATOM 801 O O . ARG A 1 96 ? 9.969 -7.627 -18.709 1.00 87.69 96 ARG A O 1
ATOM 808 N N . TYR A 1 97 ? 9.636 -5.950 -17.231 1.00 88.25 97 TYR A N 1
ATOM 809 C CA . TYR A 1 97 ? 10.896 -5.242 -17.449 1.00 88.25 97 TYR A CA 1
ATOM 810 C C . TYR A 1 97 ? 11.870 -5.341 -16.268 1.00 88.25 97 TYR A C 1
ATOM 812 O O . TYR A 1 97 ? 12.969 -4.810 -16.356 1.00 88.25 97 TYR A O 1
ATOM 820 N N . PHE A 1 98 ? 11.519 -6.084 -15.212 1.00 86.56 98 PHE A N 1
ATOM 821 C CA . PHE A 1 98 ? 12.346 -6.256 -14.013 1.00 86.56 98 PHE A CA 1
ATOM 822 C C . PHE A 1 98 ? 13.827 -6.546 -14.312 1.00 86.56 98 PHE A C 1
ATOM 824 O O . PHE A 1 98 ? 14.707 -5.844 -13.816 1.00 86.56 98 PHE A O 1
ATOM 831 N N . GLU A 1 99 ? 14.102 -7.544 -15.158 1.00 88.94 99 GLU A N 1
ATOM 832 C CA . GLU A 1 99 ? 15.470 -7.936 -15.539 1.00 88.94 99 GLU A CA 1
ATOM 833 C C . GLU A 1 99 ? 16.020 -7.119 -16.718 1.00 88.94 99 GLU A C 1
ATOM 835 O O . GLU A 1 99 ? 17.228 -6.999 -16.881 1.00 88.94 99 GLU A O 1
ATOM 840 N N . LYS A 1 100 ? 15.138 -6.542 -17.543 1.00 89.50 100 LYS A N 1
ATOM 841 C CA . LYS A 1 100 ? 15.505 -5.862 -18.798 1.00 89.50 100 LYS A CA 1
ATOM 842 C C . LYS A 1 100 ? 15.867 -4.389 -18.615 1.00 89.50 100 LYS A C 1
ATOM 844 O O . LYS A 1 100 ? 16.566 -3.840 -19.457 1.00 89.50 100 LYS A O 1
ATOM 849 N N . GLY A 1 101 ? 15.367 -3.760 -17.555 1.00 87.44 101 GLY A N 1
ATOM 850 C CA . GLY A 1 101 ? 15.431 -2.314 -17.367 1.00 87.44 101 GLY A CA 1
ATOM 851 C C . GLY A 1 101 ? 14.257 -1.586 -18.019 1.00 87.44 101 GLY A C 1
ATOM 852 O O . GLY A 1 101 ? 13.500 -2.153 -18.813 1.00 87.44 101 GLY A O 1
ATOM 853 N N . TYR A 1 102 ? 14.094 -0.319 -17.646 1.00 87.56 102 TYR A N 1
ATOM 854 C CA . TYR A 1 102 ? 13.023 0.557 -18.124 1.00 87.56 102 TYR A CA 1
ATOM 855 C C . TYR A 1 102 ? 13.621 1.643 -19.019 1.00 87.56 102 TYR A C 1
ATOM 857 O O . TYR A 1 102 ? 14.640 2.235 -18.658 1.00 87.56 102 TYR A O 1
ATOM 865 N N . SER A 1 103 ? 12.968 1.932 -20.148 1.00 90.12 103 SER A N 1
ATOM 866 C CA . SER A 1 103 ? 13.221 3.175 -20.886 1.00 90.12 103 SER A CA 1
ATOM 867 C C . SER A 1 103 ? 12.846 4.385 -20.026 1.00 90.12 103 SER A C 1
ATOM 869 O O . SER A 1 103 ? 12.122 4.244 -19.036 1.00 90.12 103 SER A O 1
ATOM 871 N N . ASP A 1 104 ? 13.306 5.575 -20.406 1.00 89.69 104 ASP A N 1
ATOM 872 C CA . ASP A 1 104 ? 12.994 6.800 -19.662 1.00 89.69 104 ASP A CA 1
ATOM 873 C C . ASP A 1 104 ? 11.478 7.061 -19.599 1.00 89.69 104 ASP A C 1
ATOM 875 O O . ASP A 1 104 ? 10.947 7.308 -18.521 1.00 89.69 104 ASP A O 1
ATOM 879 N N . GLU A 1 105 ? 10.754 6.845 -20.700 1.00 91.56 105 GLU A N 1
ATOM 880 C CA . GLU A 1 105 ? 9.285 6.939 -20.746 1.00 91.56 105 GLU A CA 1
ATOM 881 C C . GLU A 1 105 ? 8.597 5.980 -19.754 1.00 91.56 105 GLU A C 1
ATOM 883 O O . GLU A 1 105 ? 7.670 6.356 -19.036 1.00 91.56 105 GLU A O 1
ATOM 888 N N . LEU A 1 106 ? 9.060 4.724 -19.676 1.00 91.00 106 LEU A N 1
ATOM 889 C CA . LEU A 1 106 ? 8.511 3.740 -18.736 1.00 91.00 106 LEU A CA 1
ATOM 890 C C . LEU A 1 106 ? 8.851 4.099 -17.289 1.00 91.00 106 LEU A C 1
ATOM 892 O O . LEU A 1 106 ? 8.052 3.840 -16.389 1.00 91.00 106 LEU A O 1
ATOM 896 N N . ARG A 1 107 ? 10.032 4.680 -17.059 1.00 90.12 107 ARG A N 1
ATOM 897 C CA . ARG A 1 107 ? 10.454 5.153 -15.741 1.00 90.12 107 ARG A CA 1
ATOM 898 C C . ARG A 1 107 ? 9.557 6.289 -15.263 1.00 90.12 107 ARG A C 1
ATOM 900 O O . ARG A 1 107 ? 9.114 6.242 -14.121 1.00 90.12 107 ARG A O 1
ATOM 907 N N . GLU A 1 108 ? 9.243 7.251 -16.124 1.00 92.12 108 GLU A N 1
ATOM 908 C CA . GLU A 1 108 ? 8.303 8.331 -15.806 1.00 92.12 108 GLU A CA 1
ATOM 909 C C . GLU A 1 108 ? 6.906 7.789 -15.469 1.00 92.12 108 GLU A C 1
ATOM 911 O O . GLU A 1 108 ? 6.327 8.183 -14.455 1.00 92.12 108 GLU A O 1
ATOM 916 N N . GLU A 1 109 ? 6.392 6.819 -16.239 1.00 93.00 109 GLU A N 1
ATOM 917 C CA . GLU A 1 109 ? 5.099 6.174 -15.947 1.00 93.00 109 GLU A CA 1
ATOM 918 C C . GLU A 1 109 ? 5.110 5.462 -14.579 1.00 93.00 109 GLU A C 1
ATOM 920 O O . GLU A 1 109 ? 4.155 5.562 -13.800 1.00 93.00 109 GLU A O 1
ATOM 925 N N . ILE A 1 110 ? 6.198 4.751 -14.265 1.00 91.19 110 ILE A N 1
ATOM 926 C CA . ILE A 1 110 ? 6.388 4.064 -12.980 1.00 91.19 110 ILE A CA 1
ATOM 927 C C . ILE A 1 110 ? 6.442 5.075 -11.829 1.00 91.19 110 ILE A C 1
ATOM 929 O O . ILE A 1 110 ? 5.734 4.897 -10.837 1.00 91.19 110 ILE A O 1
ATOM 933 N N . GLU A 1 111 ? 7.229 6.144 -11.958 1.00 92.75 111 GLU A N 1
ATOM 934 C CA . GLU A 1 111 ? 7.348 7.196 -10.943 1.00 92.75 111 GLU A CA 1
ATOM 935 C C . GLU A 1 111 ? 6.019 7.898 -10.675 1.00 92.75 111 GLU A C 1
ATOM 937 O O . GLU A 1 111 ? 5.636 8.083 -9.516 1.00 92.75 111 GLU A O 1
ATOM 942 N N . GLN A 1 112 ? 5.274 8.229 -11.731 1.00 94.94 112 GLN A N 1
ATOM 943 C CA . GLN A 1 112 ? 3.949 8.818 -11.595 1.00 94.94 112 GLN A CA 1
ATOM 944 C C . GLN A 1 112 ? 3.015 7.886 -10.813 1.00 94.94 112 GLN A C 1
ATOM 946 O O . GLN A 1 112 ? 2.364 8.316 -9.859 1.00 94.94 112 GLN A O 1
ATOM 951 N N . ALA A 1 113 ? 2.984 6.597 -11.157 1.00 94.25 113 ALA A N 1
ATOM 952 C CA . ALA A 1 113 ? 2.149 5.627 -10.456 1.00 94.25 113 ALA A CA 1
ATOM 953 C C . ALA A 1 113 ? 2.572 5.436 -8.988 1.00 94.25 113 ALA A C 1
ATOM 955 O O . ALA A 1 113 ? 1.716 5.257 -8.117 1.00 94.25 113 ALA A O 1
ATOM 956 N N . ILE A 1 114 ? 3.870 5.515 -8.679 1.00 94.12 114 ILE A N 1
ATOM 957 C CA . ILE A 1 114 ? 4.361 5.501 -7.294 1.00 94.12 114 ILE A CA 1
ATOM 958 C C . ILE A 1 114 ? 3.852 6.734 -6.536 1.00 94.12 114 ILE A C 1
ATOM 960 O O . ILE A 1 114 ? 3.345 6.589 -5.421 1.00 94.12 114 ILE A O 1
ATOM 964 N N . GLY A 1 115 ? 3.927 7.927 -7.133 1.00 96.12 115 GLY A N 1
ATOM 965 C CA . GLY A 1 115 ? 3.405 9.162 -6.534 1.00 96.12 115 GLY A CA 1
ATOM 966 C C . GLY A 1 115 ? 1.890 9.121 -6.303 1.00 96.12 115 GLY A C 1
ATOM 967 O O . GLY A 1 115 ? 1.396 9.541 -5.251 1.00 96.12 115 GLY A O 1
ATOM 968 N N . GLU A 1 116 ? 1.139 8.539 -7.239 1.00 96.62 116 GLU A N 1
ATOM 969 C CA . GLU A 1 116 ? -0.300 8.295 -7.088 1.00 96.62 116 GLU A CA 1
ATOM 970 C C . GLU A 1 116 ? -0.597 7.320 -5.939 1.00 96.62 116 GLU A C 1
ATOM 972 O O . GLU A 1 116 ? -1.521 7.547 -5.151 1.00 96.62 116 GLU A O 1
ATOM 977 N N . ALA A 1 117 ? 0.186 6.244 -5.811 1.00 95.56 117 ALA A N 1
ATOM 978 C CA . ALA A 1 117 ? 0.051 5.291 -4.715 1.00 95.56 117 ALA A CA 1
ATOM 979 C C . ALA A 1 117 ? 0.383 5.933 -3.359 1.00 95.56 117 ALA A C 1
ATOM 981 O O . ALA A 1 117 ? -0.377 5.752 -2.408 1.00 95.56 117 ALA A O 1
ATOM 982 N N . GLU A 1 118 ? 1.454 6.727 -3.269 1.00 96.88 118 GLU A N 1
ATOM 983 C CA . GLU A 1 118 ? 1.790 7.489 -2.060 1.00 96.88 118 GLU A CA 1
ATOM 984 C C . GLU A 1 118 ? 0.635 8.416 -1.652 1.00 96.88 118 GLU A C 1
ATOM 986 O O . GLU A 1 118 ? 0.191 8.410 -0.499 1.00 96.88 118 GLU A O 1
ATOM 991 N N . SER A 1 119 ? 0.106 9.177 -2.612 1.00 97.56 119 SER A N 1
ATOM 992 C CA . SER A 1 119 ? -0.997 10.118 -2.395 1.00 97.56 119 SER A CA 1
ATOM 993 C C . SER A 1 119 ? -2.261 9.401 -1.924 1.00 97.56 119 SER A C 1
ATOM 995 O O . SER A 1 119 ? -2.899 9.820 -0.959 1.00 97.56 119 SER A O 1
ATOM 997 N N . ALA A 1 120 ? -2.581 8.254 -2.529 1.00 97.75 120 ALA A N 1
ATOM 998 C CA . ALA A 1 120 ? -3.692 7.407 -2.111 1.00 97.75 120 ALA A CA 1
ATOM 999 C C . ALA A 1 120 ? -3.563 6.927 -0.656 1.00 97.75 120 ALA A C 1
ATOM 1001 O O . ALA A 1 120 ? -4.553 6.936 0.080 1.00 97.75 120 ALA A O 1
ATOM 1002 N N . VAL A 1 121 ? -2.364 6.513 -0.233 1.00 97.00 121 VAL A N 1
ATOM 1003 C CA . VAL A 1 121 ? -2.093 6.096 1.153 1.00 97.00 121 VAL A CA 1
ATOM 1004 C C . VAL A 1 121 ? -2.246 7.276 2.104 1.00 97.00 121 VAL A C 1
ATOM 1006 O O . VAL A 1 121 ? -2.913 7.150 3.133 1.00 97.00 121 VAL A O 1
ATOM 1009 N N . ARG A 1 122 ? -1.685 8.433 1.741 1.00 96.88 122 ARG A N 1
ATOM 1010 C CA . ARG A 1 122 ? -1.768 9.666 2.529 1.00 96.88 122 ARG A CA 1
ATOM 1011 C C . ARG A 1 122 ? -3.213 10.088 2.762 1.00 96.88 122 ARG A C 1
ATOM 1013 O O . ARG A 1 122 ? -3.637 10.187 3.912 1.00 96.88 122 ARG A O 1
ATOM 1020 N N . GLU A 1 123 ? -3.986 10.239 1.688 1.00 97.44 123 GLU A N 1
ATOM 1021 C CA . GLU A 1 123 ? -5.409 10.581 1.752 1.00 97.44 123 GLU A CA 1
ATOM 1022 C C . GLU A 1 123 ? -6.190 9.588 2.611 1.00 97.44 123 GLU A C 1
ATOM 1024 O O . GLU A 1 123 ? -7.008 9.978 3.444 1.00 97.44 123 GLU A O 1
ATOM 1029 N N . PHE A 1 124 ? -5.942 8.291 2.419 1.00 97.94 124 PHE A N 1
ATOM 1030 C CA . PHE A 1 124 ? -6.621 7.236 3.156 1.00 97.94 124 PHE A CA 1
ATOM 1031 C C . PHE A 1 124 ? -6.345 7.313 4.659 1.00 97.94 124 PHE A C 1
ATOM 1033 O O . PHE A 1 124 ? -7.286 7.247 5.456 1.00 97.94 124 PHE A O 1
ATOM 1040 N N . VAL A 1 125 ? -5.079 7.481 5.048 1.00 96.88 125 VAL A N 1
ATOM 1041 C CA . VAL A 1 125 ? -4.675 7.582 6.454 1.00 96.88 125 VAL A CA 1
ATOM 1042 C C . VAL A 1 125 ? -5.223 8.856 7.091 1.00 96.88 125 VAL A C 1
ATOM 1044 O O . VAL A 1 125 ? -5.802 8.800 8.178 1.00 96.88 125 VAL A O 1
ATOM 1047 N N . GLU A 1 126 ? -5.085 9.999 6.420 1.00 95.44 126 GLU A N 1
ATOM 1048 C CA . GLU A 1 126 ? -5.473 11.303 6.960 1.00 95.44 126 GLU A CA 1
ATOM 1049 C C . GLU A 1 126 ? -6.989 11.467 7.067 1.00 95.44 126 GLU A C 1
ATOM 1051 O O . GLU A 1 126 ? -7.478 11.984 8.079 1.00 95.44 126 GLU A O 1
ATOM 1056 N N . LYS A 1 127 ? -7.741 11.006 6.062 1.00 96.94 127 LYS A N 1
ATOM 1057 C CA . LYS A 1 127 ? -9.207 11.074 6.050 1.00 96.94 127 LYS A CA 1
ATOM 1058 C C . LYS A 1 127 ? -9.814 10.167 7.108 1.00 96.94 127 LYS A C 1
ATOM 1060 O O . LYS A 1 127 ? -10.721 10.580 7.826 1.00 96.94 127 LYS A O 1
ATOM 1065 N N . ASN A 1 128 ? -9.308 8.941 7.214 1.00 97.31 128 ASN A N 1
ATOM 1066 C CA . ASN A 1 128 ? -9.877 7.940 8.108 1.00 97.31 128 ASN A CA 1
ATOM 1067 C C . ASN A 1 128 ? -9.216 7.912 9.486 1.00 97.31 128 ASN A C 1
ATOM 1069 O O . ASN A 1 128 ? -9.632 7.093 10.297 1.00 97.31 128 ASN A O 1
ATOM 1073 N N . LYS A 1 129 ? -8.232 8.781 9.763 1.00 95.56 129 LYS A N 1
ATOM 1074 C CA . LYS A 1 129 ? -7.500 8.860 11.041 1.00 95.56 129 LYS A CA 1
ATOM 1075 C C . LYS A 1 129 ? -6.975 7.492 11.482 1.00 95.56 129 LYS A C 1
ATOM 1077 O O . LYS A 1 129 ? -7.274 7.031 12.577 1.00 95.56 129 LYS A O 1
ATOM 1082 N N . ILE A 1 130 ? -6.259 6.822 10.582 1.00 96.75 130 ILE A N 1
ATOM 1083 C CA . ILE A 1 130 ? -5.757 5.464 10.815 1.00 96.75 130 ILE A CA 1
ATOM 1084 C C . ILE A 1 130 ? -4.661 5.482 11.890 1.00 96.75 130 ILE A C 1
ATOM 1086 O O . ILE A 1 130 ? -3.714 6.261 11.807 1.00 96.75 130 ILE A O 1
ATOM 1090 N N . ASP A 1 131 ? -4.786 4.599 12.880 1.00 95.12 131 ASP A N 1
ATOM 1091 C CA . ASP A 1 131 ? -3.824 4.401 13.970 1.00 95.12 131 ASP A CA 1
ATOM 1092 C C . ASP A 1 131 ? -2.836 3.270 13.666 1.00 95.12 131 ASP A C 1
ATOM 1094 O O . ASP A 1 131 ? -1.654 3.352 14.013 1.00 95.12 131 ASP A O 1
ATOM 1098 N N . VAL A 1 132 ? -3.332 2.210 13.022 1.00 95.19 132 VAL A N 1
ATOM 1099 C CA . VAL A 1 132 ? -2.570 1.017 12.642 1.00 95.19 132 VAL A CA 1
ATOM 1100 C C . VAL A 1 132 ? -2.830 0.714 11.174 1.00 95.19 132 VAL A C 1
ATOM 1102 O O . VAL A 1 132 ? -3.975 0.529 10.765 1.00 95.19 132 VAL A O 1
ATOM 1105 N N . LEU A 1 133 ? -1.764 0.648 10.386 1.00 95.69 133 LEU A N 1
ATOM 1106 C CA . LEU A 1 133 ? -1.797 0.298 8.977 1.00 95.69 133 LEU A CA 1
ATOM 1107 C C . LEU A 1 133 ? -1.272 -1.129 8.801 1.00 95.69 133 LEU A C 1
ATOM 1109 O O . LEU A 1 133 ? -0.109 -1.408 9.087 1.00 95.69 133 LEU A O 1
ATOM 1113 N N . ILE A 1 134 ? -2.137 -2.023 8.333 1.00 93.81 134 ILE A N 1
ATOM 1114 C CA . ILE A 1 134 ? -1.809 -3.396 7.959 1.00 93.81 134 ILE A CA 1
ATOM 1115 C C . ILE A 1 134 ? -1.665 -3.429 6.442 1.00 93.81 134 ILE A C 1
ATOM 1117 O O . ILE A 1 134 ? -2.618 -3.153 5.710 1.00 93.81 134 ILE A O 1
ATOM 1121 N N . VAL A 1 135 ? -0.477 -3.772 5.963 1.00 90.88 135 VAL A N 1
ATOM 1122 C CA . VAL A 1 135 ? -0.208 -3.879 4.530 1.00 90.88 135 VAL A CA 1
ATOM 1123 C C . VAL A 1 135 ? -0.004 -5.339 4.198 1.00 90.88 135 VAL A C 1
ATOM 1125 O O . VAL A 1 135 ? 0.963 -5.963 4.633 1.00 90.88 135 VAL A O 1
ATOM 1128 N N . HIS A 1 136 ? -0.960 -5.884 3.453 1.00 86.44 136 HIS A N 1
ATOM 1129 C CA . HIS A 1 136 ? -0.969 -7.292 3.112 1.00 86.44 136 HIS A CA 1
ATOM 1130 C C . HIS A 1 136 ? -0.382 -7.513 1.721 1.00 86.44 136 HIS A C 1
ATOM 1132 O O . HIS A 1 136 ? -0.786 -6.873 0.747 1.00 86.44 136 HIS A O 1
ATOM 1138 N N . ASN A 1 137 ? 0.539 -8.472 1.635 1.00 78.31 137 ASN A N 1
ATOM 1139 C CA . ASN A 1 137 ? 1.130 -8.952 0.391 1.00 78.31 137 ASN A CA 1
ATOM 1140 C C . ASN A 1 137 ? 1.892 -7.885 -0.428 1.00 78.31 137 ASN A C 1
ATOM 1142 O O . ASN A 1 137 ? 1.995 -7.990 -1.650 1.00 78.31 137 ASN A O 1
ATOM 1146 N N . SER A 1 138 ? 2.428 -6.842 0.210 1.00 79.25 138 SER A N 1
ATOM 1147 C CA . SER A 1 138 ? 3.220 -5.801 -0.472 1.00 79.25 138 SER A CA 1
ATOM 1148 C C . SER A 1 138 ? 4.497 -6.353 -1.115 1.00 79.25 138 SER A C 1
ATOM 1150 O O . SER A 1 138 ? 4.904 -5.892 -2.178 1.00 79.25 138 SER A O 1
ATOM 1152 N N . SER A 1 139 ? 5.115 -7.388 -0.550 1.00 74.75 139 SER A N 1
ATOM 1153 C CA . SER A 1 139 ? 6.348 -7.963 -1.111 1.00 74.75 139 SER A CA 1
ATOM 1154 C C . SER A 1 139 ? 6.146 -8.729 -2.427 1.00 74.75 139 SER A C 1
ATOM 1156 O O . SER A 1 139 ? 7.133 -9.067 -3.092 1.00 74.75 139 SER A O 1
ATOM 1158 N N . HIS A 1 140 ? 4.895 -9.005 -2.821 1.00 78.50 140 HIS A N 1
ATOM 1159 C CA . HIS A 1 140 ? 4.610 -9.659 -4.092 1.00 78.50 140 HIS A CA 1
ATOM 1160 C C . HIS A 1 140 ? 4.914 -8.696 -5.248 1.00 78.50 140 HIS A C 1
ATOM 1162 O O . HIS A 1 140 ? 4.443 -7.556 -5.247 1.00 78.50 140 HIS A O 1
ATOM 1168 N N . PRO A 1 141 ? 5.619 -9.138 -6.300 1.00 77.00 141 PRO A N 1
ATOM 1169 C CA . PRO A 1 141 ? 6.158 -8.226 -7.313 1.00 77.00 141 PRO A CA 1
ATOM 1170 C C . PRO A 1 141 ? 5.085 -7.503 -8.144 1.00 77.00 141 PRO A C 1
ATOM 1172 O O . PRO A 1 141 ? 5.340 -6.458 -8.726 1.00 77.00 141 PRO A O 1
ATOM 1175 N N . VAL A 1 142 ? 3.851 -8.013 -8.162 1.00 81.69 142 VAL A N 1
ATOM 1176 C CA . VAL A 1 142 ? 2.700 -7.327 -8.789 1.00 81.69 142 VAL A CA 1
ATOM 1177 C C . VAL A 1 142 ? 2.175 -6.128 -7.985 1.00 81.69 142 VAL A C 1
ATOM 1179 O O . VAL A 1 142 ? 1.334 -5.389 -8.485 1.00 81.69 142 VAL A O 1
ATOM 1182 N N . ASN A 1 143 ? 2.612 -5.974 -6.734 1.00 85.88 143 ASN A N 1
ATOM 1183 C CA . ASN A 1 143 ? 2.220 -4.896 -5.827 1.00 85.88 143 ASN A CA 1
ATOM 1184 C C . ASN A 1 143 ? 3.354 -3.874 -5.647 1.00 85.88 143 ASN A C 1
ATOM 1186 O O . ASN A 1 143 ? 3.254 -2.990 -4.801 1.00 85.88 143 ASN A O 1
ATOM 1190 N N . PHE A 1 144 ? 4.408 -3.966 -6.458 1.00 85.88 144 PHE A N 1
ATOM 1191 C CA . PHE A 1 144 ? 5.620 -3.158 -6.356 1.00 85.88 144 PHE A CA 1
ATOM 1192 C C . PHE A 1 144 ? 5.359 -1.652 -6.224 1.00 85.88 144 PHE A C 1
ATOM 1194 O O . PHE A 1 144 ? 5.845 -1.031 -5.283 1.00 85.88 144 PHE A O 1
ATOM 1201 N N . ILE A 1 145 ? 4.526 -1.081 -7.104 1.00 89.62 145 ILE A N 1
ATOM 1202 C CA . ILE A 1 145 ? 4.181 0.349 -7.071 1.00 89.62 145 ILE A CA 1
ATOM 1203 C C . ILE A 1 145 ? 3.563 0.729 -5.724 1.00 89.62 145 ILE A C 1
ATOM 1205 O O . ILE A 1 145 ? 3.948 1.725 -5.116 1.00 89.62 145 ILE A O 1
ATOM 1209 N N . SER A 1 146 ? 2.627 -0.088 -5.227 1.00 90.25 146 SER A N 1
ATOM 1210 C CA . SER A 1 146 ? 1.992 0.169 -3.935 1.00 90.25 146 SER A CA 1
ATOM 1211 C C . SER A 1 146 ? 2.985 0.094 -2.778 1.00 90.25 146 SER A C 1
ATOM 1213 O O . SER A 1 146 ? 2.922 0.921 -1.876 1.00 90.25 146 SER A O 1
ATOM 1215 N N . SER A 1 147 ? 3.936 -0.838 -2.825 1.00 89.06 147 SER A N 1
ATOM 1216 C CA . SER A 1 147 ? 4.944 -1.030 -1.779 1.00 89.06 147 SER A CA 1
ATOM 1217 C C . SER A 1 147 ? 5.892 0.156 -1.677 1.00 89.06 147 SER A C 1
ATOM 1219 O O . SER A 1 147 ? 6.127 0.655 -0.578 1.00 89.06 147 SER A O 1
ATOM 1221 N N . ILE A 1 148 ? 6.355 0.673 -2.816 1.00 90.69 148 ILE A N 1
ATOM 1222 C CA . ILE A 1 148 ? 7.208 1.866 -2.840 1.00 90.69 148 ILE A CA 1
ATOM 1223 C C . ILE A 1 148 ? 6.411 3.106 -2.450 1.00 90.69 148 ILE A C 1
ATOM 1225 O O . ILE A 1 148 ? 6.888 3.895 -1.640 1.00 90.69 148 ILE A O 1
ATOM 1229 N N . GLY A 1 149 ? 5.175 3.255 -2.938 1.00 92.94 149 GLY A N 1
ATOM 1230 C CA . GLY A 1 149 ? 4.302 4.359 -2.529 1.00 92.94 149 GLY A CA 1
ATOM 1231 C C . GLY A 1 149 ? 4.083 4.398 -1.011 1.00 92.94 149 GLY A C 1
ATOM 1232 O O . GLY A 1 149 ? 4.120 5.466 -0.400 1.00 92.94 149 GLY A O 1
ATOM 1233 N N . ILE A 1 150 ? 3.931 3.234 -0.370 1.00 92.62 150 ILE A N 1
ATOM 1234 C CA . ILE A 1 150 ? 3.834 3.117 1.094 1.00 92.62 150 ILE A CA 1
ATOM 1235 C C . ILE A 1 150 ? 5.161 3.489 1.765 1.00 92.62 150 ILE A C 1
ATOM 1237 O O . ILE A 1 150 ? 5.146 4.258 2.729 1.00 92.62 150 ILE A O 1
ATOM 1241 N N . SER A 1 151 ? 6.297 2.992 1.264 1.00 91.81 151 SER A N 1
ATOM 1242 C CA . SER A 1 151 ? 7.618 3.350 1.800 1.00 91.81 151 SER A CA 1
ATOM 1243 C C . SER A 1 151 ? 7.856 4.864 1.745 1.00 91.81 151 SER A C 1
ATOM 1245 O O . SER A 1 151 ? 8.171 5.485 2.766 1.00 91.81 151 SER A O 1
ATOM 1247 N N . ARG A 1 152 ? 7.594 5.497 0.593 1.00 93.62 152 ARG A N 1
ATOM 1248 C CA . ARG A 1 152 ? 7.727 6.951 0.407 1.00 93.62 152 ARG A CA 1
ATOM 1249 C C . ARG A 1 152 ? 6.797 7.737 1.325 1.00 93.62 152 ARG A C 1
ATOM 1251 O O . ARG A 1 152 ? 7.253 8.681 1.967 1.00 93.62 152 ARG A O 1
ATOM 1258 N N . TYR A 1 153 ? 5.551 7.290 1.506 1.00 94.75 153 TYR A N 1
ATOM 1259 C CA . TYR A 1 153 ? 4.630 7.886 2.479 1.00 94.75 153 TYR A CA 1
ATOM 1260 C C . TYR A 1 153 ? 5.235 7.911 3.892 1.00 94.75 153 TYR A C 1
ATOM 1262 O O . TYR A 1 153 ? 5.202 8.946 4.566 1.00 94.75 153 TYR A O 1
ATOM 1270 N N . TYR A 1 154 ? 5.805 6.795 4.356 1.00 91.88 154 TYR A N 1
ATOM 1271 C CA . TYR A 1 154 ? 6.440 6.736 5.674 1.00 91.88 154 TYR A CA 1
ATOM 1272 C C . TYR A 1 154 ? 7.691 7.611 5.738 1.00 91.88 154 TYR A C 1
ATOM 1274 O O . TYR A 1 154 ? 7.816 8.416 6.662 1.00 91.88 154 TYR A O 1
ATOM 1282 N N . LYS A 1 155 ? 8.580 7.502 4.747 1.00 91.25 155 LYS A N 1
ATOM 1283 C CA . LYS A 1 155 ? 9.829 8.267 4.668 1.00 91.25 155 LYS A CA 1
ATOM 1284 C C . LYS A 1 155 ? 9.574 9.772 4.695 1.00 91.25 155 LYS A C 1
ATOM 1286 O O . LYS A 1 155 ? 10.150 10.457 5.536 1.00 91.25 155 LYS A O 1
ATOM 1291 N N . HIS A 1 156 ? 8.687 10.284 3.840 1.00 92.94 156 HIS A N 1
ATOM 1292 C CA . HIS A 1 156 ? 8.355 11.710 3.794 1.00 92.94 156 HIS A CA 1
ATOM 1293 C C . HIS A 1 156 ? 7.778 12.196 5.124 1.00 92.94 156 HIS A C 1
ATOM 1295 O O . HIS A 1 156 ? 8.239 13.198 5.660 1.00 92.94 156 HIS A O 1
ATOM 1301 N N . ASN A 1 157 ? 6.840 11.458 5.723 1.00 91.31 157 ASN A N 1
ATOM 1302 C CA . ASN A 1 157 ? 6.274 11.872 7.006 1.00 91.31 157 ASN A CA 1
ATOM 1303 C C . ASN A 1 157 ? 7.297 11.839 8.150 1.00 91.31 157 ASN A C 1
ATOM 1305 O O . ASN A 1 157 ? 7.275 12.733 8.991 1.00 91.31 157 ASN A O 1
ATOM 1309 N N . ILE A 1 158 ? 8.203 10.856 8.183 1.00 87.88 158 ILE A N 1
ATOM 1310 C CA . ILE A 1 158 ? 9.280 10.802 9.183 1.00 87.88 158 ILE A CA 1
ATOM 1311 C C . ILE A 1 158 ? 10.222 12.000 9.017 1.00 87.88 158 ILE A C 1
ATOM 1313 O O . ILE A 1 158 ? 10.518 12.678 10.001 1.00 87.88 158 ILE A O 1
ATOM 1317 N N . LEU A 1 159 ? 10.652 12.295 7.785 1.00 88.62 159 LEU A N 1
ATOM 1318 C CA . LEU A 1 159 ? 11.526 13.435 7.482 1.00 88.62 159 LEU A CA 1
ATOM 1319 C C . LEU A 1 159 ? 10.874 14.780 7.831 1.00 88.62 159 LEU A C 1
ATOM 1321 O O . LEU A 1 159 ? 11.551 15.692 8.298 1.00 88.62 159 LEU A O 1
ATOM 1325 N N . GLU A 1 160 ? 9.558 14.889 7.662 1.00 89.88 160 GLU A N 1
ATOM 1326 C CA . GLU A 1 160 ? 8.770 16.072 8.021 1.00 89.88 160 GLU A CA 1
ATOM 1327 C C . GLU A 1 160 ? 8.391 16.126 9.515 1.00 89.88 160 GLU A C 1
ATOM 1329 O O . GLU A 1 160 ? 7.697 17.048 9.947 1.00 89.88 160 GLU A O 1
ATOM 1334 N N . GLY A 1 161 ? 8.796 15.140 10.325 1.00 86.44 161 GLY A N 1
ATOM 1335 C CA . GLY A 1 161 ? 8.435 15.057 11.745 1.00 86.44 161 GLY A CA 1
ATOM 1336 C C . GLY A 1 161 ? 6.937 14.834 11.997 1.00 86.44 161 GLY A C 1
ATOM 1337 O O . GLY A 1 161 ? 6.446 15.076 13.107 1.00 86.44 161 GLY A O 1
ATOM 1338 N N . LYS A 1 162 ? 6.196 14.380 10.981 1.00 87.44 162 LYS A N 1
ATOM 1339 C CA . LYS A 1 162 ? 4.773 14.048 11.058 1.00 87.44 162 LYS A CA 1
ATOM 1340 C C . LYS A 1 162 ? 4.573 12.693 11.728 1.00 87.44 162 LYS A C 1
ATOM 1342 O O . LYS A 1 162 ? 5.368 11.763 11.610 1.00 87.44 162 LYS A O 1
ATOM 1347 N N . ARG A 1 163 ? 3.450 12.564 12.431 1.00 85.19 163 ARG A N 1
ATOM 1348 C CA . ARG A 1 163 ? 3.023 11.296 13.027 1.00 85.19 163 ARG A CA 1
ATOM 1349 C C . ARG A 1 163 ? 2.552 10.341 11.929 1.00 85.19 163 ARG A C 1
ATOM 1351 O O . ARG A 1 163 ? 1.742 10.722 11.091 1.00 85.19 163 ARG A O 1
ATOM 1358 N N . THR A 1 164 ? 2.991 9.090 12.003 1.00 90.69 164 THR A N 1
ATOM 1359 C CA . THR A 1 164 ? 2.558 8.001 11.121 1.00 90.69 164 THR A CA 1
ATOM 1360 C C . THR A 1 164 ? 1.802 6.922 11.910 1.00 90.69 164 THR A C 1
ATOM 1362 O O . THR A 1 164 ? 2.003 6.787 13.125 1.00 90.69 164 THR A O 1
ATOM 1365 N N . PRO A 1 165 ? 0.901 6.159 11.263 1.00 92.56 165 PRO A N 1
ATOM 1366 C CA . PRO A 1 165 ? 0.286 4.993 11.886 1.00 92.56 165 PRO A CA 1
ATOM 1367 C C . PRO A 1 165 ? 1.338 3.923 12.178 1.00 92.56 165 PRO A C 1
ATOM 1369 O O . PRO A 1 165 ? 2.335 3.803 11.459 1.00 92.56 165 PRO A O 1
ATOM 1372 N N . LYS A 1 166 ? 1.094 3.084 13.192 1.00 91.19 166 LYS A N 1
ATOM 1373 C CA . LYS A 1 166 ? 1.908 1.876 13.380 1.00 91.19 166 LYS A CA 1
ATOM 1374 C C . LYS A 1 166 ? 1.805 0.994 12.143 1.00 91.19 166 LYS A C 1
ATOM 1376 O O . LYS A 1 166 ? 0.701 0.713 11.693 1.00 91.19 166 LYS A O 1
ATOM 1381 N N . TYR A 1 167 ? 2.946 0.549 11.640 1.00 85.94 167 TYR A N 1
ATOM 1382 C CA . TYR A 1 167 ? 3.031 -0.279 10.448 1.00 85.94 167 TYR A CA 1
ATOM 1383 C C . TYR A 1 167 ? 3.100 -1.761 10.817 1.00 85.94 167 TYR A C 1
ATOM 1385 O O . TYR A 1 167 ? 3.934 -2.153 11.634 1.00 85.94 167 TYR A O 1
ATOM 1393 N N . ILE A 1 168 ? 2.237 -2.577 10.216 1.00 81.50 168 ILE A N 1
ATOM 1394 C CA . ILE A 1 168 ? 2.308 -4.037 10.267 1.00 81.50 168 ILE A CA 1
ATOM 1395 C C . ILE A 1 168 ? 2.444 -4.531 8.831 1.00 81.50 168 ILE A C 1
ATOM 1397 O O . ILE A 1 168 ? 1.492 -4.476 8.047 1.00 81.50 168 ILE A O 1
ATOM 1401 N N . LEU A 1 169 ? 3.634 -5.026 8.502 1.00 78.81 169 LEU A N 1
ATOM 1402 C CA . LEU A 1 169 ? 3.863 -5.753 7.265 1.00 78.81 169 LEU A CA 1
ATOM 1403 C C . LEU A 1 169 ? 3.361 -7.184 7.443 1.00 78.81 169 LEU A C 1
ATOM 1405 O O . LEU A 1 169 ? 3.894 -7.926 8.267 1.00 78.81 169 LEU A O 1
ATOM 1409 N N . TRP A 1 170 ? 2.360 -7.578 6.658 1.00 68.50 170 TRP A N 1
ATOM 1410 C CA . TRP A 1 170 ? 1.941 -8.971 6.577 1.00 68.50 170 TRP A CA 1
ATOM 1411 C C . TRP A 1 170 ? 2.345 -9.559 5.231 1.00 68.50 170 TRP A C 1
ATOM 1413 O O . TRP A 1 170 ? 1.748 -9.289 4.185 1.00 68.50 170 TRP A O 1
ATOM 1423 N N . TRP A 1 171 ? 3.396 -10.369 5.291 1.00 67.50 171 TRP A N 1
ATOM 1424 C CA . TRP A 1 171 ? 4.074 -10.948 4.146 1.00 67.50 171 TRP A CA 1
ATOM 1425 C C . TRP A 1 171 ? 3.745 -12.440 3.973 1.00 67.50 171 TRP A C 1
ATOM 1427 O O . TRP A 1 171 ? 3.681 -13.190 4.945 1.00 67.50 171 TRP A O 1
ATOM 1437 N N . HIS A 1 172 ? 3.543 -12.849 2.721 1.00 60.59 172 HIS A N 1
ATOM 1438 C CA . HIS A 1 172 ? 3.687 -14.215 2.215 1.00 60.59 172 HIS A CA 1
ATOM 1439 C C . HIS A 1 172 ? 4.170 -14.119 0.751 1.00 60.59 172 HIS A C 1
ATOM 1441 O O . HIS A 1 172 ? 3.866 -13.123 0.098 1.00 60.59 172 HIS A O 1
ATOM 1447 N N . ASP A 1 173 ? 4.928 -15.105 0.252 1.00 61.34 173 ASP A N 1
ATOM 1448 C CA . ASP A 1 173 ? 5.339 -15.243 -1.166 1.00 61.34 173 ASP A CA 1
ATOM 1449 C C . ASP A 1 173 ? 6.163 -14.047 -1.715 1.00 61.34 173 ASP A C 1
ATOM 1451 O O . ASP A 1 173 ? 5.650 -13.119 -2.350 1.00 61.34 173 ASP A O 1
ATOM 1455 N N . SER A 1 174 ? 7.475 -14.035 -1.426 1.00 62.12 174 SER A N 1
ATOM 1456 C CA . SER A 1 174 ? 8.392 -12.977 -1.887 1.00 62.12 174 SER A CA 1
ATOM 1457 C C . SER A 1 174 ? 8.814 -13.149 -3.346 1.00 62.12 174 SER A C 1
ATOM 1459 O O . SER A 1 174 ? 9.092 -14.252 -3.814 1.00 62.12 174 SER A O 1
ATOM 1461 N N . HIS A 1 175 ? 8.992 -12.030 -4.058 1.00 63.88 175 HIS A N 1
ATOM 1462 C CA . HIS A 1 175 ? 9.661 -12.027 -5.363 1.00 63.88 175 HIS A CA 1
ATOM 1463 C C . HIS A 1 175 ? 11.047 -12.690 -5.313 1.00 63.88 175 HIS A C 1
ATOM 1465 O O . HIS A 1 175 ? 11.428 -13.346 -6.279 1.00 63.88 175 HIS A O 1
ATOM 1471 N N . LEU A 1 176 ? 11.755 -12.597 -4.181 1.00 62.50 176 LEU A N 1
ATOM 1472 C CA . LEU A 1 176 ? 13.085 -13.186 -3.977 1.00 62.50 176 LEU A CA 1
ATOM 1473 C C . LEU A 1 176 ? 13.106 -14.715 -4.139 1.00 62.50 176 LEU A C 1
ATOM 1475 O O . LEU A 1 176 ? 14.151 -15.296 -4.422 1.00 62.50 176 LEU A O 1
ATOM 1479 N N . GLU A 1 177 ? 11.955 -15.372 -4.001 1.00 67.06 177 GLU A N 1
ATOM 1480 C CA . GLU A 1 177 ? 11.844 -16.830 -4.080 1.00 67.06 177 GLU A CA 1
ATOM 1481 C C . GLU A 1 177 ? 11.696 -17.333 -5.526 1.00 67.06 177 GLU A C 1
ATOM 1483 O O . GLU A 1 177 ? 11.869 -18.523 -5.793 1.00 67.06 177 GLU A O 1
ATOM 1488 N N . ARG A 1 178 ? 11.426 -16.448 -6.500 1.00 77.00 178 ARG A N 1
ATOM 1489 C CA . ARG A 1 178 ? 11.106 -16.848 -7.880 1.00 77.00 178 ARG A CA 1
ATOM 1490 C C . ARG A 1 178 ? 12.268 -16.551 -8.842 1.00 77.00 178 ARG A C 1
ATOM 1492 O O . ARG A 1 178 ? 12.756 -15.423 -8.864 1.00 77.00 178 ARG A O 1
ATOM 1499 N N . PRO A 1 179 ? 12.664 -17.499 -9.720 1.00 82.19 179 PRO A N 1
ATOM 1500 C CA . PRO A 1 179 ? 13.817 -17.336 -10.615 1.00 82.19 179 PRO A CA 1
ATOM 1501 C C . PRO A 1 179 ? 13.819 -16.050 -11.453 1.00 82.19 179 PRO A C 1
ATOM 1503 O O . PRO A 1 179 ? 14.837 -15.375 -11.519 1.00 82.19 179 PRO A O 1
ATOM 1506 N N . ARG A 1 180 ? 12.659 -15.669 -12.002 1.00 77.94 180 ARG A N 1
ATOM 1507 C CA . ARG A 1 180 ? 12.443 -14.462 -12.831 1.00 77.94 180 ARG A CA 1
ATOM 1508 C C . ARG A 1 180 ? 12.654 -13.109 -12.129 1.00 77.94 180 ARG A C 1
ATOM 1510 O O . ARG A 1 180 ? 12.417 -12.073 -12.742 1.00 77.94 180 ARG A O 1
ATOM 1517 N N . PHE A 1 181 ? 12.948 -13.105 -10.829 1.00 81.75 181 PHE A N 1
ATOM 1518 C CA . PHE A 1 181 ? 13.272 -11.894 -10.068 1.00 81.75 181 PHE A CA 1
ATOM 1519 C C . PHE A 1 181 ? 14.643 -11.989 -9.389 1.00 81.75 181 PHE A C 1
ATOM 1521 O O . PHE A 1 181 ? 14.963 -11.167 -8.532 1.00 81.75 181 PHE A O 1
ATOM 1528 N N . ARG A 1 182 ? 15.469 -12.978 -9.756 1.00 83.44 182 ARG A N 1
ATOM 1529 C CA . ARG A 1 182 ? 16.824 -13.125 -9.201 1.00 83.44 182 ARG A CA 1
ATOM 1530 C C . ARG A 1 182 ? 17.808 -12.117 -9.783 1.00 83.44 182 ARG A C 1
ATOM 1532 O O . ARG A 1 182 ? 18.770 -11.764 -9.109 1.00 83.44 182 ARG A O 1
ATOM 1539 N N . ASN A 1 183 ? 17.550 -11.635 -10.998 1.00 86.94 183 ASN A N 1
ATOM 1540 C CA . ASN A 1 183 ? 18.464 -10.769 -11.736 1.00 86.94 183 ASN A CA 1
ATOM 1541 C C . ASN A 1 183 ? 17.821 -9.405 -12.034 1.00 86.94 183 ASN A C 1
ATOM 1543 O O . ASN A 1 183 ? 17.512 -9.123 -13.189 1.00 86.94 183 ASN A O 1
ATOM 1547 N N . PRO A 1 184 ? 17.577 -8.546 -11.025 1.00 88.62 184 PRO A N 1
ATOM 1548 C CA . PRO A 1 184 ? 17.058 -7.210 -11.290 1.00 88.62 184 PRO A CA 1
ATOM 1549 C C . PRO A 1 184 ? 18.056 -6.408 -12.132 1.00 88.62 184 PRO A C 1
ATOM 1551 O O . PRO A 1 184 ? 19.262 -6.418 -11.856 1.00 88.62 184 PRO A O 1
ATOM 1554 N N . SER A 1 185 ? 17.523 -5.679 -13.111 1.00 89.38 185 SER A N 1
ATOM 1555 C CA . SER A 1 185 ? 18.236 -4.601 -13.801 1.00 89.38 185 SER A CA 1
ATOM 1556 C C . SER A 1 185 ? 18.683 -3.521 -12.813 1.00 89.38 185 SER A C 1
ATOM 1558 O O . SER A 1 185 ? 18.102 -3.386 -11.732 1.00 89.38 185 SER A O 1
ATOM 1560 N N . ASP A 1 186 ? 19.673 -2.711 -13.187 1.00 88.38 186 ASP A N 1
ATOM 1561 C CA . ASP A 1 186 ? 20.145 -1.592 -12.356 1.00 88.38 186 ASP A CA 1
ATOM 1562 C C . ASP A 1 186 ? 19.011 -0.627 -11.994 1.00 88.38 186 ASP A C 1
ATOM 1564 O O . ASP A 1 186 ? 18.913 -0.137 -10.866 1.00 88.38 186 ASP A O 1
ATOM 1568 N N . GLU A 1 187 ? 18.074 -0.452 -12.921 1.00 86.25 187 GLU A N 1
ATOM 1569 C CA . GLU A 1 187 ? 16.908 0.400 -12.737 1.00 86.25 187 GLU A CA 1
ATOM 1570 C C . GLU A 1 187 ? 15.941 -0.194 -11.714 1.00 86.25 187 GLU A C 1
ATOM 1572 O O . GLU A 1 187 ? 15.463 0.514 -10.830 1.00 86.25 187 GLU A O 1
ATOM 1577 N N . ALA A 1 188 ? 15.686 -1.503 -11.774 1.00 85.31 188 ALA A N 1
ATOM 1578 C CA . ALA A 1 188 ? 14.880 -2.186 -10.766 1.00 85.31 188 ALA A CA 1
ATOM 1579 C C . ALA A 1 188 ? 15.560 -2.189 -9.384 1.00 85.31 188 ALA A C 1
ATOM 1581 O O . ALA A 1 188 ? 14.873 -2.063 -8.370 1.00 85.31 188 ALA A O 1
ATOM 1582 N N . ARG A 1 189 ? 16.896 -2.291 -9.318 1.00 85.94 189 ARG A N 1
ATOM 1583 C CA . ARG A 1 189 ? 17.654 -2.278 -8.052 1.00 85.94 189 ARG A CA 1
ATOM 1584 C C . ARG A 1 189 ? 17.494 -0.973 -7.285 1.00 85.94 189 ARG A C 1
ATOM 1586 O O . ARG A 1 189 ? 17.332 -1.029 -6.071 1.00 85.94 189 ARG A O 1
ATOM 1593 N N . LYS A 1 190 ? 17.500 0.175 -7.973 1.00 84.00 190 LYS A N 1
ATOM 1594 C CA . LYS A 1 190 ? 17.324 1.500 -7.345 1.00 84.00 190 LYS A CA 1
ATOM 1595 C C . LYS A 1 190 ? 16.069 1.541 -6.474 1.00 84.00 190 LYS A C 1
ATOM 1597 O O . LYS A 1 190 ? 16.131 1.929 -5.316 1.00 84.00 190 LYS A O 1
ATOM 1602 N N . TYR A 1 191 ? 14.972 1.021 -7.005 1.00 81.06 191 TYR A N 1
ATOM 1603 C CA . TYR A 1 191 ? 13.696 0.933 -6.311 1.00 81.06 191 TYR A CA 1
ATOM 1604 C C . TYR A 1 191 ? 13.648 -0.103 -5.184 1.00 81.06 191 TYR A C 1
ATOM 1606 O O . TYR A 1 191 ? 13.023 0.141 -4.156 1.00 81.06 191 TYR A O 1
ATOM 1614 N N . LEU A 1 192 ? 14.289 -1.264 -5.355 1.00 76.44 192 LEU A N 1
ATOM 1615 C CA . LEU A 1 192 ? 14.333 -2.296 -4.310 1.00 76.44 192 LEU A CA 1
ATOM 1616 C C . LEU A 1 192 ? 15.068 -1.823 -3.051 1.00 76.44 192 LEU A C 1
ATOM 1618 O O . LEU A 1 192 ? 14.800 -2.336 -1.973 1.00 76.44 192 LEU A O 1
ATOM 1622 N N . LEU A 1 193 ? 15.977 -0.856 -3.186 1.00 66.75 193 LEU A N 1
ATOM 1623 C CA . LEU A 1 193 ? 16.687 -0.234 -2.068 1.00 66.75 193 LEU A CA 1
ATOM 1624 C C . LEU A 1 193 ? 15.886 0.899 -1.396 1.00 66.75 193 LEU A C 1
ATOM 1626 O O . LEU A 1 193 ? 16.309 1.406 -0.358 1.00 66.75 193 LEU A O 1
ATOM 1630 N N . GLU A 1 194 ? 14.758 1.324 -1.979 1.00 62.94 194 GLU A N 1
ATOM 1631 C CA . GLU A 1 194 ? 13.871 2.351 -1.411 1.00 62.94 194 GLU A CA 1
ATOM 1632 C C . GLU A 1 194 ? 12.787 1.783 -0.479 1.00 62.94 194 GLU A C 1
ATOM 1634 O O . GLU A 1 194 ? 12.218 2.545 0.309 1.00 62.94 194 GLU A O 1
ATOM 1639 N N . GLY A 1 195 ? 12.454 0.494 -0.595 1.00 48.81 195 GLY A N 1
ATOM 1640 C CA . GLY A 1 195 ? 11.389 -0.190 0.157 1.00 48.81 195 GLY A CA 1
ATOM 1641 C C . GLY A 1 195 ? 11.911 -1.063 1.286 1.00 48.81 195 GLY A C 1
ATOM 1642 O O . GLY A 1 195 ? 11.140 -1.239 2.256 1.00 48.81 195 GLY A O 1
#

Radius of gyration: 17.82 Å; chains: 1; bounding box: 48×44×47 Å

pLDDT: mean 84.3, std 15.65, range [30.83, 97.94]

Sequence (195 aa):
MYKNVRMVSHNNLLKTLKFRKKDVPRLRYGIIHSQIGFHDGVSIVIKQLEKVMVEELGINKGNIYYLVGKAKSRGRNIHQRKVLWHRYRTNQLMLRYFEKGYSDELREEIEQAIGEAESAVREFVEKNKIDVLIVHNSSHPVNFISSIGISRYYKHNILEGKRTPKYILWWHDSHLERPRFRNPSDEARKYLLEG

Secondary structure (DSSP, 8-state):
---------GGGS-------GGGGGGSPEEEEEEEESSSSHHHHHHHHHHHHHHHTT---GGGEEEEEEEESS--TTEEE-GGG-TTSHHHHHHHHHTTT---HHHHHHHHHHHHHHHHHHHHHHHHHT-SEEEEESTTSGGGHHHHHHHHHHHHHHHHTT---PEEEEE--S-GGGSGGGSS--HHHHHHHTT-